Protein AF-A0A951HAC4-F1 (afdb_monomer_lite)

Secondary structure (DSSP, 8-state):
-GGGTT----S------S--------HHHHHHHHSSSSHHHHHHHHHHHHHHHHHHHHHHHHHHS-HHHHHHHHHHHHHHHH---PPPPHHHHHHHHHHT--PPS--HHHHHHHHHH-TTGGG-HHHIIIIIHHHHHHHHHHHHHS-HHHHHHHHHTT-HHHHHHHHHHHHHTSSSS-HHHHHHHHHHTSSHHHHHHHHHHHHHHHH-SS-HHHHHHHHHHHHHHS--SSS----HHHHHHHHHHH-TTT-----HHHHHHHHHHHT------SS--HHHHHHHHHHHHHHHHHTTTS--SSHHHHHHHHHHHH-GGG--

Foldseek 3Di:
DCLVVVHPDDPDDDDDPDDDDDDDDDSVVLCVVCVPPDPSVVVVVVVVVVVVVVVVVLVVCVVPDDPVVSVVVVVVVVVVVPPPPDDDDPVVVVVVVVVVPPLDLAPVVLVCLQCVVAVVACPGPCCCVPQNVLLQVLLVLCCVCPALVNLVVCVVVLVLLSQLVSNLVSPVSDPQDDPLLSVFSCVLCVDSVSSNLLSVLLSCQQPNPDDNQVSLQSLLVSQQPGDGDDDRNRWQQNSQVSCCSHPQAQGAGDDPQLLVQLCVSSVHPQPDDGGDHSVNRVSVSVVLVSQQSSCVVVHDPGNSSSNSSSNCRRPPVRDD

Radius of gyration: 24.84 Å; chains: 1; bounding box: 48×58×76 Å

pLDDT: mean 83.38, std 18.2, range [31.72, 98.56]

Sequence (320 aa):
MAALLSDNYLPHQSVVQLNGTAGRLSGEVFRQQFAPCGSFQQIILRCQQFARAQHAQNILCHAFHTVAERLCTWLLGQGVKAMKHYKPDPVKDKWRALEHQRLPIGCPRCRRKFLRFFPKGFQDEKYVAWERGYKWRAHEQWAEMLNRAAFQSLIKQEKFAEIAARAVRIESKTNLLFSFEKMALRDAVKSDEGARSFATGLYDFLYGKDKVEQKFGRWVETVAALPRRQTRVLTWPLVTIFGFIALPETHIFLKPTVTRVAAREFGFDFQYKSQPSWDIYANLLSFAAAVRQDLHDMPPRDMIDIQSYMWVQGSDEYEE

Structure (mmCIF, N/CA/C/O backbone):
data_AF-A0A951HAC4-F1
#
_entry.id   AF-A0A951HAC4-F1
#
loop_
_atom_site.group_PDB
_atom_site.id
_atom_site.type_symbol
_atom_site.label_atom_id
_atom_site.label_alt_id
_atom_site.label_comp_id
_atom_site.label_asym_id
_atom_site.label_entity_id
_atom_site.label_seq_id
_atom_site.pdbx_PDB_ins_code
_atom_site.Cartn_x
_atom_site.Cartn_y
_atom_site.Cartn_z
_atom_site.occupancy
_atom_site.B_iso_or_equiv
_atom_site.auth_seq_id
_atom_site.auth_comp_id
_atom_site.auth_asym_id
_atom_site.auth_atom_id
_atom_site.pdbx_PDB_model_num
ATOM 1 N N . MET A 1 1 ? -1.208 17.139 -41.010 1.00 51.53 1 MET A N 1
ATOM 2 C CA . MET A 1 1 ? -1.181 15.744 -41.505 1.00 51.53 1 MET A CA 1
ATOM 3 C C . MET A 1 1 ? -0.832 15.675 -42.986 1.00 51.53 1 MET A C 1
ATOM 5 O O . MET A 1 1 ? 0.061 14.909 -43.298 1.00 51.53 1 MET A O 1
ATOM 9 N N . ALA A 1 2 ? -1.412 16.516 -43.851 1.00 53.00 2 ALA A N 1
ATOM 10 C CA . ALA A 1 2 ? -1.116 16.545 -45.294 1.00 53.00 2 ALA A CA 1
ATOM 11 C C . ALA A 1 2 ? 0.392 16.586 -45.644 1.00 53.00 2 ALA A C 1
ATOM 13 O O . ALA A 1 2 ? 0.886 15.719 -46.351 1.00 53.00 2 ALA A O 1
ATOM 14 N N . ALA A 1 3 ? 1.171 17.480 -45.018 1.00 52.97 3 ALA A N 1
ATOM 15 C CA . ALA A 1 3 ? 2.616 17.588 -45.275 1.00 52.97 3 ALA A CA 1
ATOM 16 C C . ALA A 1 3 ? 3.459 16.341 -44.909 1.00 52.97 3 ALA A C 1
ATOM 18 O O . ALA A 1 3 ? 4.593 16.240 -45.367 1.00 52.97 3 ALA A O 1
ATOM 19 N N . LEU A 1 4 ? 2.928 15.423 -44.086 1.00 55.62 4 LEU A N 1
ATOM 20 C CA . LEU A 1 4 ? 3.586 14.173 -43.663 1.00 55.62 4 LEU A CA 1
ATOM 21 C C . LEU A 1 4 ? 3.171 12.960 -44.497 1.00 55.62 4 LEU A C 1
ATOM 23 O O . LEU A 1 4 ? 3.884 11.966 -44.507 1.00 55.62 4 LEU A O 1
ATOM 27 N N . LEU A 1 5 ? 2.020 13.043 -45.161 1.00 56.19 5 LEU 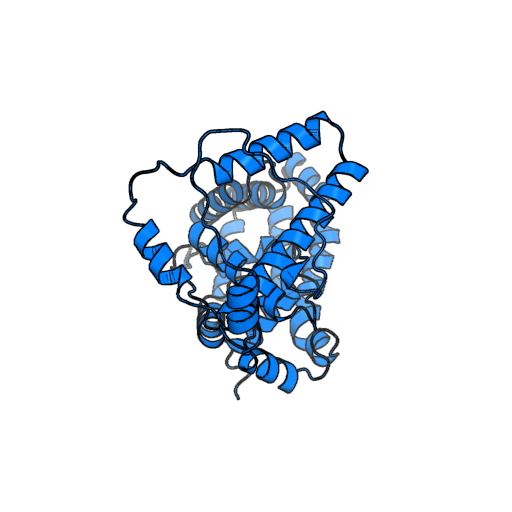A N 1
ATOM 28 C CA . LEU A 1 5 ? 1.462 11.982 -46.000 1.00 56.19 5 LEU A CA 1
ATOM 29 C C . LEU A 1 5 ? 1.754 12.219 -47.489 1.00 56.19 5 LEU A C 1
ATOM 31 O O . LEU A 1 5 ? 1.239 11.502 -48.332 1.00 56.19 5 LEU A O 1
ATOM 35 N N . SER A 1 6 ? 2.574 13.229 -47.808 1.00 53.09 6 SER A N 1
ATOM 36 C CA . SER A 1 6 ? 2.890 13.669 -49.175 1.00 53.09 6 SER A CA 1
ATOM 37 C C . SER A 1 6 ? 1.688 14.150 -49.999 1.00 53.09 6 SER A C 1
ATOM 39 O O . SER A 1 6 ? 1.835 14.426 -51.186 1.00 53.09 6 SER A O 1
ATOM 41 N N . ASP A 1 7 ? 0.530 14.346 -49.369 1.00 53.78 7 ASP A N 1
ATOM 42 C CA . ASP A 1 7 ? -0.642 14.933 -50.005 1.00 53.78 7 ASP A CA 1
ATOM 43 C C . ASP A 1 7 ? -0.534 16.461 -49.994 1.00 53.78 7 ASP A C 1
ATOM 45 O O . ASP A 1 7 ? -0.441 17.099 -48.941 1.00 53.78 7 ASP A O 1
ATOM 49 N N . ASN A 1 8 ? -0.585 17.079 -51.175 1.00 56.28 8 ASN A N 1
ATOM 50 C CA . ASN A 1 8 ? -0.611 18.541 -51.322 1.00 56.28 8 ASN A CA 1
ATOM 51 C C . ASN A 1 8 ? -2.006 19.149 -51.073 1.00 56.28 8 ASN A C 1
ATOM 53 O O . ASN A 1 8 ? -2.201 20.347 -51.270 1.00 56.28 8 ASN A O 1
ATOM 57 N N . TYR A 1 9 ? -2.973 18.342 -50.631 1.00 52.34 9 TYR A N 1
ATOM 58 C CA . TYR A 1 9 ? -4.357 18.751 -50.428 1.00 52.34 9 TYR A CA 1
ATOM 59 C C . TYR A 1 9 ? -4.733 18.740 -48.939 1.00 52.34 9 TYR A C 1
ATOM 61 O O . TYR A 1 9 ? -4.499 17.768 -48.221 1.00 52.34 9 TYR A O 1
ATOM 69 N N . LEU A 1 10 ? -5.328 19.837 -48.465 1.00 59.06 10 LEU A N 1
ATOM 70 C CA . LEU A 1 10 ? -5.903 19.955 -47.124 1.00 59.06 10 LEU A CA 1
ATOM 71 C C . LEU A 1 10 ? -7.431 20.066 -47.268 1.00 59.06 10 LEU A C 1
ATOM 73 O O . LEU A 1 10 ? -7.899 21.101 -47.735 1.00 59.06 10 LEU A O 1
ATOM 77 N N . PRO A 1 11 ? -8.224 19.067 -46.838 1.00 59.47 11 PRO A N 1
ATOM 78 C CA . PRO A 1 11 ? -9.686 19.082 -46.984 1.00 59.47 11 PRO A CA 1
ATOM 79 C C . PRO A 1 11 ? -10.403 20.026 -45.998 1.00 59.47 11 PRO A C 1
ATOM 81 O O . PRO A 1 11 ? -11.624 19.979 -45.861 1.00 59.47 11 PRO A O 1
ATOM 84 N N . HIS A 1 12 ? -9.663 20.860 -45.263 1.00 66.00 12 HIS A N 1
ATOM 85 C CA . HIS A 1 12 ? -10.195 21.687 -44.183 1.00 66.00 12 HIS A CA 1
ATOM 86 C C . HIS A 1 12 ? -9.635 23.107 -44.246 1.00 66.00 12 HIS A C 1
ATOM 88 O O . HIS A 1 12 ? -8.440 23.305 -44.475 1.00 66.00 12 HIS A O 1
ATOM 94 N N . GLN A 1 13 ? -10.500 24.086 -43.980 1.00 75.31 13 GLN A N 1
ATOM 95 C CA . GLN A 1 13 ? -10.135 25.492 -43.849 1.00 75.31 13 GLN A CA 1
ATOM 96 C C . GLN A 1 13 ? -9.967 25.856 -42.370 1.00 75.31 13 GLN A C 1
ATOM 98 O O . GLN A 1 13 ? -10.804 25.517 -41.536 1.00 75.31 13 GLN A O 1
ATOM 103 N N . SER A 1 14 ? -8.899 26.587 -42.057 1.00 77.44 14 SER A N 1
ATOM 104 C CA . SER A 1 14 ? -8.674 27.162 -40.730 1.00 77.44 14 SER A CA 1
ATOM 105 C C . SER A 1 14 ? -9.025 28.646 -40.751 1.00 77.44 14 SER A C 1
ATOM 107 O O . SER A 1 14 ? -8.499 29.387 -41.579 1.00 77.44 14 SER A O 1
ATOM 109 N N . VAL A 1 15 ? -9.887 29.085 -39.831 1.00 81.62 15 VAL A N 1
ATOM 110 C CA . VAL A 1 15 ? -10.318 30.486 -39.698 1.00 81.62 15 VAL A CA 1
ATOM 111 C C . VAL A 1 15 ? -9.925 31.008 -38.318 1.00 81.62 15 VAL A C 1
ATOM 113 O O . VAL A 1 15 ? -10.129 30.333 -37.309 1.00 81.62 15 VAL A O 1
ATOM 116 N N . VAL A 1 16 ? -9.351 32.210 -38.268 1.00 80.62 16 VAL A N 1
ATOM 117 C CA . VAL A 1 16 ? -9.001 32.888 -37.014 1.00 80.62 16 VAL A CA 1
ATOM 118 C C . VAL A 1 16 ? -10.273 33.490 -36.413 1.00 80.62 16 VAL A C 1
ATOM 120 O O . VAL A 1 16 ? -10.844 34.410 -36.986 1.00 80.62 16 VAL A O 1
ATOM 123 N N . GLN A 1 17 ? -10.734 32.954 -35.280 1.00 76.81 17 GLN A N 1
ATOM 124 C CA . GLN A 1 17 ? -11.965 33.412 -34.612 1.00 76.81 17 GLN A CA 1
ATOM 125 C C . GLN A 1 17 ? -11.734 34.547 -33.602 1.00 76.81 17 GLN A C 1
ATOM 127 O O . GLN A 1 17 ? -12.660 35.290 -33.298 1.00 76.81 17 GLN A O 1
ATOM 132 N N . LEU A 1 18 ? -10.513 34.678 -33.075 1.00 80.88 18 LEU A N 1
ATOM 133 C CA . LEU A 1 18 ? -10.109 35.708 -32.114 1.00 80.88 18 LEU A CA 1
ATOM 134 C C . LEU A 1 18 ? -8.719 36.227 -32.489 1.00 80.88 18 LEU A C 1
ATOM 136 O O . LEU A 1 18 ? -7.903 35.466 -33.010 1.00 80.88 18 LEU A O 1
ATOM 140 N N . ASN A 1 19 ? -8.436 37.498 -32.191 1.00 80.31 19 ASN A N 1
ATOM 141 C CA . ASN A 1 19 ? -7.133 38.105 -32.470 1.00 80.31 19 ASN A CA 1
ATOM 142 C C . ASN A 1 19 ? -5.994 37.294 -31.834 1.00 80.31 19 ASN A C 1
ATOM 144 O O . ASN A 1 19 ? -6.023 36.982 -30.643 1.00 80.31 19 ASN A O 1
ATOM 148 N N . GLY A 1 20 ? -4.976 36.971 -32.630 1.00 79.56 20 GLY A N 1
ATOM 149 C CA . GLY A 1 20 ? -3.833 36.182 -32.189 1.00 79.56 20 GLY A CA 1
ATOM 150 C C . GLY A 1 20 ? -2.705 36.174 -33.213 1.00 79.56 20 GLY A C 1
ATOM 151 O O . GLY A 1 20 ? -2.873 36.600 -34.354 1.00 79.56 20 GLY A O 1
ATOM 152 N N . THR A 1 21 ? -1.541 35.685 -32.796 1.00 82.69 21 THR A N 1
ATOM 153 C CA . THR A 1 21 ? -0.366 35.519 -33.655 1.00 82.69 21 THR A CA 1
ATOM 154 C C . THR A 1 21 ? -0.179 34.052 -34.020 1.00 82.69 21 THR A C 1
ATOM 156 O O . THR A 1 21 ? -0.352 33.155 -33.193 1.00 82.69 21 THR A O 1
ATOM 159 N N . ALA A 1 22 ? 0.191 33.798 -35.274 1.00 76.94 22 ALA A N 1
ATOM 160 C CA . ALA A 1 22 ? 0.478 32.461 -35.772 1.00 76.94 22 ALA A CA 1
ATOM 161 C C . ALA A 1 22 ? 1.847 32.438 -36.457 1.00 76.94 22 ALA A C 1
ATOM 163 O O . ALA A 1 22 ? 2.166 33.313 -37.261 1.00 76.94 22 ALA A O 1
ATOM 164 N N . GLY A 1 23 ? 2.650 31.420 -36.145 1.00 76.81 23 GLY A N 1
ATOM 165 C CA . GLY A 1 23 ? 3.885 31.131 -36.867 1.00 76.81 23 GLY A CA 1
ATOM 166 C C . GLY A 1 23 ? 3.589 30.302 -38.114 1.00 76.81 23 GLY A C 1
ATOM 167 O O . GLY A 1 23 ? 2.878 29.299 -38.037 1.00 76.81 23 GLY A O 1
ATOM 168 N N . ARG A 1 24 ? 4.143 30.701 -39.263 1.00 79.62 24 ARG A N 1
ATOM 169 C CA . ARG A 1 24 ? 4.060 29.934 -40.512 1.00 79.62 24 ARG A CA 1
ATOM 170 C C . ARG A 1 24 ? 5.378 29.206 -40.750 1.00 79.62 24 ARG A C 1
ATOM 172 O O . ARG A 1 24 ? 6.432 29.828 -40.755 1.00 79.62 24 ARG A O 1
ATOM 179 N N . LEU A 1 25 ? 5.299 27.905 -41.008 1.00 79.38 25 LEU A N 1
ATOM 180 C CA . LEU A 1 25 ? 6.433 27.091 -41.435 1.00 79.38 25 LEU A CA 1
ATOM 181 C C . LEU A 1 25 ? 6.159 26.558 -42.844 1.00 79.38 25 LEU A C 1
ATOM 183 O O . LEU A 1 25 ? 5.075 26.036 -43.108 1.00 79.38 25 LEU A O 1
ATOM 187 N N . SER A 1 26 ? 7.126 26.711 -43.752 1.00 82.88 26 SER A N 1
ATOM 188 C CA . SER A 1 26 ? 7.021 26.147 -45.102 1.00 82.88 26 SER A CA 1
ATOM 189 C C . SER A 1 26 ? 6.967 24.620 -45.036 1.00 82.88 26 SER A C 1
ATOM 191 O O . SER A 1 26 ? 7.737 24.000 -44.302 1.00 82.88 26 SER A O 1
ATOM 193 N N . GLY A 1 27 ? 6.084 24.007 -45.830 1.00 75.88 27 GLY A N 1
ATOM 194 C CA . GLY A 1 27 ? 5.971 22.549 -45.916 1.00 75.88 27 GLY A CA 1
ATOM 195 C C . GLY A 1 27 ? 7.250 21.878 -46.426 1.00 75.88 27 GLY A C 1
ATOM 196 O O . GLY A 1 27 ? 7.548 20.755 -46.035 1.00 75.88 27 GLY A O 1
ATOM 197 N N . GLU A 1 28 ? 8.037 22.574 -47.246 1.00 77.94 28 GLU A N 1
ATOM 198 C CA . GLU A 1 28 ? 9.331 22.086 -47.726 1.00 77.94 28 GLU A CA 1
ATOM 199 C C . GLU A 1 28 ? 10.368 22.031 -46.601 1.00 77.94 28 GLU A C 1
ATOM 201 O O . GLU A 1 28 ? 10.936 20.972 -46.344 1.00 77.94 28 GLU A O 1
ATOM 206 N N . VAL A 1 29 ? 10.532 23.136 -45.866 1.00 79.69 29 VAL A N 1
ATOM 207 C CA . VAL A 1 29 ? 11.430 23.214 -44.702 1.00 79.69 29 VAL A CA 1
ATOM 208 C C . VAL A 1 29 ? 11.009 22.202 -43.640 1.00 79.69 29 VAL A C 1
ATOM 210 O O . VAL A 1 29 ? 11.845 21.510 -43.068 1.00 79.69 29 VAL A O 1
ATOM 213 N N . PHE A 1 30 ? 9.702 22.055 -43.416 1.00 80.81 30 PHE A N 1
ATOM 214 C CA . PHE A 1 30 ? 9.170 21.042 -42.515 1.00 80.81 30 PHE A CA 1
ATOM 215 C C . PHE A 1 30 ? 9.607 19.630 -42.927 1.00 80.81 30 PHE A C 1
ATOM 217 O O . PHE A 1 30 ? 10.093 18.882 -42.084 1.00 80.81 30 PHE A O 1
ATOM 224 N N . ARG A 1 31 ? 9.473 19.262 -44.209 1.00 76.69 31 ARG A N 1
ATOM 225 C CA . ARG A 1 31 ? 9.879 17.937 -44.709 1.00 76.69 31 ARG A CA 1
ATOM 226 C C . ARG A 1 31 ? 11.387 17.723 -44.619 1.00 76.69 31 ARG A C 1
ATOM 228 O O . ARG A 1 31 ? 11.806 16.663 -44.168 1.00 76.69 31 ARG A O 1
ATOM 235 N N . GLN A 1 32 ? 12.186 18.727 -44.977 1.00 78.44 32 GLN A N 1
ATOM 236 C CA . GLN A 1 32 ? 13.647 18.668 -44.866 1.00 78.44 32 GLN A CA 1
ATOM 237 C C . GLN A 1 32 ? 14.110 18.461 -43.420 1.00 78.44 32 GLN A C 1
ATOM 239 O O . GLN A 1 32 ? 15.048 17.711 -43.186 1.00 78.44 32 GLN A O 1
ATOM 244 N N . GLN A 1 33 ? 13.439 19.080 -42.446 1.00 77.94 33 GLN A N 1
ATOM 245 C CA . GLN A 1 33 ? 13.757 18.909 -41.024 1.00 77.94 33 GLN A CA 1
ATOM 246 C C . GLN A 1 33 ? 13.151 17.636 -40.418 1.00 77.94 33 GLN A C 1
ATOM 248 O O . GLN A 1 33 ? 13.636 17.140 -39.402 1.00 77.94 33 GLN A O 1
ATOM 253 N N . PHE A 1 34 ? 12.086 17.099 -41.018 1.00 76.12 34 PHE A N 1
ATOM 254 C CA . PHE A 1 34 ? 11.434 15.868 -40.570 1.00 76.12 34 PHE A CA 1
ATOM 255 C C . PHE A 1 34 ? 12.111 14.595 -41.102 1.00 76.12 34 PHE A C 1
ATOM 257 O O . PHE A 1 34 ? 12.029 13.558 -40.448 1.00 76.12 34 PHE A O 1
ATOM 264 N N . ALA A 1 35 ? 12.745 14.650 -42.279 1.00 69.38 35 ALA A N 1
ATOM 265 C CA . ALA A 1 35 ? 13.368 13.491 -42.924 1.00 69.38 35 ALA A CA 1
ATOM 266 C C . ALA A 1 35 ? 14.562 12.889 -42.146 1.00 69.38 35 ALA A C 1
ATOM 268 O O . ALA A 1 35 ? 14.650 11.663 -42.075 1.00 69.38 35 ALA A O 1
ATOM 269 N N . PRO A 1 36 ? 15.459 13.679 -41.523 1.00 69.19 36 PRO A N 1
ATOM 270 C CA . PRO A 1 36 ? 16.457 13.143 -40.607 1.00 69.19 36 PRO A CA 1
ATOM 271 C C . PRO A 1 36 ? 15.775 12.604 -39.343 1.00 69.19 36 PRO A C 1
ATOM 273 O O . PRO A 1 36 ? 14.905 13.272 -38.782 1.00 69.19 36 PRO A O 1
ATOM 276 N N . CYS A 1 37 ? 16.204 11.438 -38.846 1.00 63.03 37 CYS A N 1
ATOM 277 C CA . CYS A 1 37 ? 15.741 10.840 -37.583 1.00 63.03 37 CYS A CA 1
ATOM 278 C C . CYS A 1 37 ? 16.191 11.649 -36.345 1.00 63.03 37 CYS A C 1
ATOM 280 O O . CYS A 1 37 ? 16.967 11.173 -35.517 1.00 63.03 37 CYS A O 1
ATOM 282 N N . GLY A 1 38 ? 15.742 12.900 -36.237 1.00 74.44 38 GLY A N 1
ATOM 283 C CA . GLY A 1 38 ? 16.172 13.885 -35.248 1.00 74.44 38 GLY A CA 1
ATOM 284 C C . GLY A 1 38 ? 15.090 14.285 -34.242 1.00 74.44 38 GLY A C 1
ATOM 285 O O . GLY A 1 38 ? 13.955 13.801 -34.243 1.00 74.44 38 GLY A O 1
ATOM 286 N N . SER A 1 39 ? 15.441 15.226 -33.363 1.00 71.62 39 SER A N 1
ATOM 287 C CA . SER A 1 39 ? 14.566 15.730 -32.294 1.00 71.62 39 SER A CA 1
ATOM 288 C C . SER A 1 39 ? 13.268 16.354 -32.819 1.00 71.62 39 SER A C 1
ATOM 290 O O . SER A 1 39 ? 12.216 16.170 -32.207 1.00 71.62 39 SER A O 1
ATOM 292 N N . PHE A 1 40 ? 13.320 17.035 -33.967 1.00 76.44 40 PHE A N 1
ATOM 293 C CA . PHE A 1 40 ? 12.151 17.624 -34.619 1.00 76.44 40 PHE A CA 1
ATOM 294 C C . PHE A 1 40 ? 11.127 16.555 -35.025 1.00 76.44 40 PHE A C 1
ATOM 296 O O . PHE A 1 40 ? 9.950 16.670 -34.684 1.00 76.44 40 PHE A O 1
ATOM 303 N N . GLN A 1 41 ? 11.577 15.464 -35.652 1.00 79.25 41 GLN A N 1
ATOM 304 C CA . GLN A 1 41 ? 10.721 14.345 -36.045 1.00 79.25 41 GLN A CA 1
ATOM 305 C C . GLN A 1 41 ? 10.004 13.728 -34.834 1.00 79.25 41 GLN A C 1
ATOM 307 O O . GLN A 1 41 ? 8.787 13.537 -34.859 1.00 79.25 41 GLN A O 1
ATOM 312 N N . GLN A 1 42 ? 10.729 13.490 -33.736 1.00 73.69 42 GLN A N 1
ATOM 313 C CA . GLN A 1 42 ? 10.142 12.938 -32.512 1.00 73.69 42 GLN A CA 1
ATOM 314 C C . GLN A 1 42 ? 9.099 13.864 -31.878 1.00 73.69 42 GLN A C 1
ATOM 316 O O . GLN A 1 42 ? 8.061 13.387 -31.419 1.00 73.69 42 GLN A O 1
ATOM 321 N N . ILE A 1 43 ? 9.351 15.178 -31.854 1.00 76.88 43 ILE A N 1
ATOM 322 C CA . ILE A 1 43 ? 8.393 16.164 -31.334 1.00 76.88 43 ILE A CA 1
ATOM 323 C C . ILE A 1 43 ? 7.110 16.122 -32.162 1.00 76.88 43 ILE A C 1
ATOM 325 O O . ILE A 1 43 ? 6.023 15.995 -31.602 1.00 76.88 43 ILE A O 1
ATOM 329 N N . ILE A 1 44 ? 7.230 16.153 -33.489 1.00 81.00 44 ILE A N 1
ATOM 330 C CA . ILE A 1 44 ? 6.082 16.088 -34.392 1.00 81.00 44 ILE A CA 1
ATOM 331 C C . ILE A 1 44 ? 5.298 14.781 -34.206 1.00 81.00 44 ILE A C 1
ATOM 333 O O . ILE A 1 44 ? 4.074 14.827 -34.084 1.00 81.00 44 ILE A O 1
ATOM 337 N N . LEU A 1 45 ? 5.971 13.628 -34.123 1.00 77.81 45 LEU A N 1
ATOM 338 C CA . LEU A 1 45 ? 5.315 12.331 -33.914 1.00 77.81 45 LEU A CA 1
ATOM 339 C C . LEU A 1 45 ? 4.587 12.258 -32.563 1.00 77.81 45 LEU A C 1
ATOM 341 O O . LEU A 1 45 ? 3.448 11.794 -32.508 1.00 77.81 45 LEU A O 1
ATOM 345 N N . ARG A 1 46 ? 5.180 12.783 -31.483 1.00 74.81 46 ARG A N 1
ATOM 346 C CA . ARG A 1 46 ? 4.512 12.873 -30.173 1.00 74.81 46 ARG A CA 1
ATOM 347 C C . ARG A 1 46 ? 3.315 13.818 -30.203 1.00 74.81 46 ARG A C 1
ATOM 349 O O . ARG A 1 46 ? 2.259 13.468 -29.684 1.00 74.81 46 ARG A O 1
ATOM 356 N N . CYS A 1 47 ? 3.439 14.980 -30.847 1.00 71.44 47 CYS A N 1
ATOM 357 C CA . CYS A 1 47 ? 2.314 15.896 -31.042 1.00 71.44 47 CYS A CA 1
ATOM 358 C C . CYS A 1 47 ? 1.161 15.212 -31.790 1.00 71.44 47 CYS A C 1
ATOM 360 O O . CYS A 1 47 ? -0.001 15.412 -31.442 1.00 71.44 47 CYS A O 1
ATOM 362 N N . GLN A 1 48 ? 1.464 14.365 -32.778 1.00 75.69 48 GLN A N 1
ATOM 363 C CA . GLN A 1 48 ? 0.449 13.588 -33.486 1.00 75.69 48 GLN A CA 1
ATOM 364 C C . GLN A 1 48 ? -0.187 12.498 -32.627 1.00 75.69 48 GLN A C 1
ATOM 366 O O . GLN A 1 48 ? -1.407 12.354 -32.654 1.00 75.69 48 GLN A O 1
ATOM 371 N N . GLN A 1 49 ? 0.606 11.741 -31.869 1.00 72.50 49 GLN A N 1
ATOM 372 C CA . GLN A 1 49 ? 0.088 10.728 -30.945 1.00 72.50 49 GLN A CA 1
ATOM 373 C C . GLN A 1 49 ? -0.833 11.361 -29.899 1.00 72.50 49 GLN A C 1
ATOM 375 O O . GLN A 1 49 ? -1.939 10.870 -29.684 1.00 72.50 49 GLN A O 1
ATOM 380 N N . PHE A 1 50 ? -0.429 12.501 -29.334 1.00 69.25 50 PHE A N 1
ATOM 381 C CA . PHE A 1 50 ? -1.251 13.266 -28.402 1.00 69.25 50 PHE A CA 1
ATOM 382 C C . PHE A 1 50 ? -2.554 13.749 -29.054 1.00 69.25 50 PHE A C 1
ATOM 384 O O . PHE A 1 50 ? -3.631 13.549 -28.499 1.00 69.25 50 PHE A O 1
ATOM 391 N N . ALA A 1 51 ? -2.486 14.320 -30.261 1.00 69.56 51 ALA A N 1
ATOM 392 C CA . ALA A 1 51 ? -3.677 14.760 -30.987 1.00 69.56 51 ALA A CA 1
ATOM 393 C C . ALA A 1 51 ? -4.634 13.594 -31.300 1.00 69.56 51 ALA A C 1
ATOM 395 O O . ALA A 1 51 ? -5.845 13.742 -31.158 1.00 69.56 51 ALA A O 1
ATOM 396 N N . ARG A 1 52 ? -4.110 12.420 -31.676 1.00 68.56 52 ARG A N 1
ATOM 397 C CA . ARG A 1 52 ? -4.913 11.209 -31.922 1.00 68.56 52 ARG A CA 1
ATOM 398 C C . ARG A 1 52 ? -5.577 10.696 -30.649 1.00 68.56 52 ARG A C 1
ATOM 400 O O . ARG A 1 52 ? -6.768 10.407 -30.682 1.00 68.56 52 ARG A O 1
ATOM 407 N N . ALA A 1 53 ? -4.842 10.633 -29.539 1.00 66.12 53 ALA A N 1
ATOM 408 C CA . ALA A 1 53 ? -5.392 10.247 -28.243 1.00 66.12 53 ALA A CA 1
ATOM 409 C C . ALA A 1 53 ? -6.505 11.213 -27.804 1.00 66.12 53 ALA A C 1
ATOM 411 O O . ALA A 1 53 ? -7.585 10.773 -27.417 1.00 66.12 53 ALA A O 1
ATOM 412 N N . GLN A 1 54 ? -6.292 12.522 -27.971 1.00 69.00 54 GLN A N 1
ATOM 413 C CA . GLN A 1 54 ? -7.303 13.540 -27.685 1.00 69.00 54 GLN A CA 1
ATOM 414 C C . GLN A 1 54 ? -8.550 13.385 -28.570 1.00 69.00 54 GLN A C 1
ATOM 416 O O . GLN A 1 54 ? -9.671 13.502 -28.080 1.00 69.00 54 GLN A O 1
ATOM 421 N N . HIS A 1 55 ? -8.380 13.110 -29.867 1.00 68.25 55 HIS A N 1
ATOM 422 C CA . HIS A 1 55 ? -9.501 12.857 -30.773 1.00 68.25 55 HIS A CA 1
ATOM 423 C C . HIS A 1 55 ? -10.264 11.577 -30.411 1.00 68.25 55 HIS A C 1
ATOM 425 O O . HIS A 1 55 ? -11.491 11.607 -30.382 1.00 68.25 55 HIS A O 1
ATOM 431 N N . ALA A 1 56 ? -9.567 10.484 -30.086 1.00 66.00 56 ALA A N 1
ATOM 432 C CA . ALA A 1 56 ? -10.188 9.233 -29.651 1.00 66.00 56 ALA A CA 1
ATOM 433 C C . ALA A 1 56 ? -10.983 9.423 -28.352 1.00 66.00 56 ALA A C 1
ATOM 435 O O . ALA A 1 56 ? -12.128 8.984 -28.252 1.00 66.00 56 ALA A O 1
ATOM 436 N N . GLN A 1 57 ? -10.419 10.160 -27.393 1.00 66.94 57 GLN A N 1
ATOM 437 C CA . GLN A 1 57 ? -11.109 10.508 -26.156 1.00 66.94 57 GLN A CA 1
ATOM 438 C C . GLN A 1 57 ? -12.339 11.382 -26.426 1.00 66.94 57 GLN A C 1
ATOM 440 O O . GLN A 1 57 ? -13.395 11.129 -25.858 1.00 66.94 57 GLN A O 1
ATOM 445 N N . ASN A 1 58 ? -12.254 12.352 -27.343 1.00 64.31 58 ASN A N 1
ATOM 446 C CA . ASN A 1 58 ? -13.411 13.155 -27.745 1.00 64.31 58 ASN A CA 1
ATOM 447 C C . ASN A 1 58 ? -14.515 12.297 -28.393 1.00 64.31 58 ASN A C 1
ATOM 449 O O . ASN A 1 58 ? -15.686 12.497 -28.081 1.00 64.31 58 ASN A O 1
ATOM 453 N N . ILE A 1 59 ? -14.167 11.329 -29.250 1.00 68.56 59 ILE A N 1
ATOM 454 C CA . ILE A 1 59 ? -15.131 10.408 -29.880 1.00 68.56 59 ILE A CA 1
ATOM 455 C C . ILE A 1 59 ? -15.844 9.558 -28.819 1.00 68.56 59 ILE A C 1
ATOM 457 O O . ILE A 1 59 ? -17.071 9.480 -28.821 1.00 68.56 59 ILE A O 1
ATOM 461 N N . LEU A 1 60 ? -15.099 8.985 -27.870 1.00 61.84 60 LEU A N 1
ATOM 462 C CA . LEU A 1 60 ? -15.673 8.214 -26.762 1.00 61.84 60 LEU A CA 1
ATOM 463 C C . LEU A 1 60 ? -16.551 9.090 -25.858 1.00 61.84 60 LEU A C 1
ATOM 465 O O . LEU A 1 60 ? -17.661 8.701 -25.504 1.00 61.84 60 LEU A O 1
ATOM 469 N N . CYS A 1 61 ? -16.112 10.311 -25.542 1.00 60.59 61 CYS A N 1
ATOM 470 C CA . CYS A 1 61 ? -16.919 11.251 -24.769 1.00 60.59 61 CYS A CA 1
ATOM 471 C C . CYS A 1 61 ? -18.240 11.593 -25.473 1.00 60.59 61 CYS A C 1
ATOM 473 O O . CYS A 1 61 ? -19.262 11.707 -24.805 1.00 60.59 61 CYS A O 1
ATOM 475 N N . HIS A 1 62 ? -18.238 11.732 -26.803 1.00 63.03 62 HIS A N 1
ATOM 476 C CA . HIS A 1 62 ? -19.451 11.958 -27.592 1.00 63.03 62 HIS A CA 1
ATOM 477 C C . HIS A 1 62 ? -20.409 10.761 -27.590 1.00 63.03 62 HIS A C 1
ATOM 479 O O . HIS A 1 62 ? -21.615 10.978 -27.668 1.00 63.03 62 HIS A O 1
ATOM 485 N N . ALA A 1 63 ? -19.887 9.535 -27.510 1.00 64.38 63 ALA A N 1
ATOM 486 C CA . ALA A 1 63 ? -20.682 8.310 -27.554 1.00 64.38 63 ALA A CA 1
ATOM 487 C C . ALA A 1 63 ? -21.337 7.949 -26.208 1.00 64.38 63 ALA A C 1
ATOM 489 O O . ALA A 1 63 ? -22.399 7.333 -26.205 1.00 64.38 63 ALA A O 1
ATOM 490 N N . PHE A 1 64 ? -20.724 8.327 -25.080 1.00 63.88 64 PHE A N 1
ATOM 491 C CA . PHE A 1 64 ? -21.115 7.823 -23.754 1.00 63.88 64 PHE A CA 1
ATOM 492 C C . PHE A 1 64 ? -21.584 8.885 -22.750 1.00 63.88 64 PHE A C 1
ATOM 494 O O . PHE A 1 64 ? -22.001 8.519 -21.656 1.00 63.88 64 PHE A O 1
ATOM 501 N N . HIS A 1 65 ? -21.542 10.177 -23.095 1.00 63.28 65 HIS A N 1
ATOM 502 C CA . HIS A 1 65 ? -21.939 11.255 -22.181 1.00 63.28 65 HIS A CA 1
ATOM 503 C C . HIS A 1 65 ? -22.986 12.190 -22.783 1.00 63.28 65 HIS A C 1
ATOM 505 O O . HIS A 1 65 ? -23.010 12.465 -23.988 1.00 63.28 65 HIS A O 1
ATOM 511 N N . THR A 1 66 ? -23.824 12.738 -21.907 1.00 78.81 66 THR A N 1
ATOM 512 C CA . THR A 1 66 ? -24.829 13.746 -22.246 1.00 78.81 66 THR A CA 1
ATOM 513 C C . THR A 1 66 ? -24.180 15.063 -22.687 1.00 78.81 66 THR A C 1
ATOM 515 O O . THR A 1 66 ? -23.004 15.338 -22.431 1.00 78.81 66 THR A O 1
ATOM 518 N N . VAL A 1 67 ? -24.952 15.929 -23.353 1.00 74.62 67 VAL A N 1
ATOM 519 C CA . VAL A 1 67 ? -24.467 17.245 -23.812 1.00 74.62 67 VAL A CA 1
ATOM 520 C C . VAL A 1 67 ? -23.962 18.102 -22.642 1.00 74.62 67 VAL A C 1
ATOM 522 O O . VAL A 1 67 ? -22.941 18.775 -22.780 1.00 74.62 67 VAL A O 1
ATOM 525 N N . ALA A 1 68 ? -24.629 18.037 -21.486 1.00 72.25 68 ALA A N 1
ATOM 526 C CA . ALA A 1 68 ? -24.245 18.782 -20.289 1.00 72.25 68 ALA A CA 1
ATOM 527 C C . ALA A 1 68 ? -22.902 18.301 -19.714 1.00 72.25 68 ALA A C 1
ATOM 529 O O . ALA A 1 68 ? -22.014 19.112 -19.463 1.00 72.25 68 ALA A O 1
ATOM 530 N N . GLU A 1 69 ? -22.706 16.987 -19.588 1.00 64.19 69 GLU A N 1
ATOM 531 C CA . GLU A 1 69 ? -21.446 16.406 -19.102 1.00 64.19 69 GLU A CA 1
ATOM 532 C C . GLU A 1 69 ? -20.280 16.738 -20.037 1.00 64.19 69 GLU A C 1
ATOM 534 O O . GLU A 1 69 ? -19.212 17.155 -19.589 1.00 64.19 69 GLU A O 1
ATOM 539 N N . ARG A 1 70 ? -20.511 16.660 -21.353 1.00 73.75 70 ARG A N 1
ATOM 540 C CA . ARG A 1 70 ? -19.517 17.031 -22.368 1.00 73.75 70 ARG A CA 1
ATOM 541 C C . ARG A 1 70 ? -19.142 18.510 -22.293 1.00 73.75 70 ARG A C 1
ATOM 543 O O . ARG A 1 70 ? -17.964 18.838 -22.434 1.00 73.75 70 ARG A O 1
ATOM 550 N N . LEU A 1 71 ? -20.111 19.392 -22.040 1.00 73.56 71 LEU A N 1
ATOM 551 C CA . LEU A 1 71 ? -19.867 20.821 -21.843 1.00 73.56 71 LEU A CA 1
ATOM 552 C C . LEU A 1 71 ? -19.039 21.076 -20.575 1.00 73.56 71 LEU A C 1
ATOM 554 O O . LEU A 1 71 ? -18.069 21.829 -20.629 1.00 73.56 71 LEU A O 1
ATOM 558 N N . CYS A 1 72 ? -19.358 20.414 -19.460 1.00 73.38 72 CYS A N 1
ATOM 559 C CA . CYS A 1 72 ? -18.593 20.522 -18.216 1.00 73.38 72 CYS A CA 1
ATOM 560 C C . CYS A 1 72 ? -17.142 20.052 -18.393 1.00 73.38 72 CYS A C 1
ATOM 562 O O . CYS A 1 72 ? -16.214 20.765 -18.009 1.00 73.38 72 CYS A O 1
ATOM 564 N N . THR A 1 73 ? -16.921 18.895 -19.027 1.00 66.88 73 THR A N 1
ATOM 565 C CA . THR A 1 73 ? -15.568 18.399 -19.324 1.00 66.88 73 THR A CA 1
ATOM 566 C C . THR A 1 73 ? -14.809 19.346 -20.253 1.00 66.88 73 THR A C 1
ATOM 568 O O . THR A 1 73 ? -13.624 19.604 -20.033 1.00 66.88 73 THR A O 1
ATOM 571 N N . TRP A 1 74 ? -15.477 19.907 -21.266 1.00 71.31 74 TRP A N 1
ATOM 572 C CA . TRP A 1 74 ? -14.863 20.875 -22.173 1.00 71.31 74 TRP A CA 1
ATOM 573 C C . TRP A 1 74 ? -14.456 22.163 -21.444 1.00 71.31 74 TRP A C 1
ATOM 575 O O . TRP A 1 74 ? -13.312 22.593 -21.577 1.00 71.31 74 TRP A O 1
ATOM 585 N N . LEU A 1 75 ? -15.329 22.736 -20.610 1.00 72.25 75 LEU A N 1
ATOM 586 C CA . LEU A 1 75 ? -15.029 23.936 -19.817 1.00 72.25 75 LEU A CA 1
ATOM 587 C C . LEU A 1 75 ? -13.847 23.715 -18.859 1.00 72.25 75 LEU A C 1
ATOM 589 O O . LEU A 1 75 ? -12.946 24.552 -18.784 1.00 72.25 75 LEU A O 1
ATOM 593 N N . LEU A 1 76 ? -13.799 22.559 -18.190 1.00 69.25 76 LEU A N 1
ATOM 594 C CA . LEU A 1 76 ? -12.684 22.182 -17.315 1.00 69.25 76 LEU A CA 1
ATOM 595 C C . LEU A 1 76 ? -11.372 22.009 -18.097 1.00 69.25 76 LEU A C 1
ATOM 597 O O . LEU A 1 76 ? -10.321 22.475 -17.656 1.00 69.25 76 LEU A O 1
ATOM 601 N N . GLY A 1 77 ? -11.427 21.405 -19.288 1.00 59.94 77 GLY A N 1
ATOM 602 C CA . GLY A 1 77 ? -10.263 21.239 -20.162 1.00 59.94 77 GLY A CA 1
ATOM 603 C C . GLY A 1 77 ? -9.725 22.555 -20.739 1.00 59.94 77 GLY A C 1
ATOM 604 O O . GLY A 1 77 ? -8.514 22.697 -20.928 1.00 59.94 77 GLY A O 1
ATOM 605 N N . GLN A 1 78 ? -10.594 23.539 -20.991 1.00 57.09 78 GLN A N 1
ATOM 606 C CA . GLN A 1 78 ? -10.196 24.862 -21.484 1.00 57.09 78 GLN A CA 1
ATOM 607 C C . GLN A 1 78 ? -9.626 25.755 -20.372 1.00 57.09 78 GLN A C 1
ATOM 609 O O . GLN A 1 78 ? -8.687 26.512 -20.630 1.00 57.09 78 GLN A O 1
ATOM 614 N N . GLY A 1 79 ? -10.100 25.614 -19.128 1.00 46.12 79 GLY A N 1
ATOM 615 C CA . GLY A 1 79 ? -9.551 26.322 -17.963 1.00 46.12 79 GLY A CA 1
ATOM 616 C C . GLY A 1 79 ? -8.064 26.033 -17.718 1.00 46.12 79 GLY A C 1
ATOM 617 O O . GLY A 1 79 ? -7.299 26.940 -17.394 1.00 46.12 79 GLY A O 1
ATOM 618 N N . VAL A 1 80 ? -7.615 24.802 -17.988 1.00 49.34 80 VAL A N 1
ATOM 619 C CA . VAL A 1 80 ? -6.192 24.416 -17.902 1.00 49.34 80 VAL A CA 1
ATOM 620 C C . VAL A 1 80 ? -5.342 25.095 -18.988 1.00 49.34 80 VAL A C 1
ATOM 622 O O . VAL A 1 80 ? -4.177 25.411 -18.754 1.00 49.34 80 VAL A O 1
ATOM 625 N N . LYS A 1 81 ? -5.915 25.384 -20.165 1.00 48.53 81 LYS A N 1
ATOM 626 C CA . LYS A 1 81 ? -5.215 26.045 -21.285 1.00 48.53 81 LYS A CA 1
ATOM 627 C C . LYS A 1 81 ? -5.217 27.578 -21.190 1.00 48.53 81 LYS A C 1
ATOM 629 O O . LYS A 1 81 ? -4.336 28.214 -21.769 1.00 48.53 81 LYS A O 1
ATOM 634 N N . ALA A 1 82 ? -6.171 28.167 -20.465 1.00 40.50 82 ALA A N 1
ATOM 635 C CA . ALA A 1 82 ? -6.349 29.616 -20.330 1.00 40.50 82 ALA A CA 1
ATOM 636 C C . ALA A 1 82 ? -5.465 30.277 -19.246 1.00 40.50 82 ALA A C 1
ATOM 638 O O . ALA A 1 82 ? -5.322 31.500 -19.229 1.00 40.50 82 ALA A O 1
ATOM 639 N N . MET A 1 83 ? -4.808 29.507 -18.372 1.00 33.94 83 MET A N 1
ATOM 640 C CA . MET A 1 83 ? -3.896 30.038 -17.346 1.00 33.94 83 MET A CA 1
ATOM 641 C C . MET A 1 83 ? -2.517 30.419 -17.923 1.00 33.94 83 MET A C 1
ATOM 643 O O . MET A 1 83 ? -1.508 29.781 -17.632 1.00 33.94 83 MET A O 1
ATOM 647 N N . LYS A 1 84 ? -2.451 31.472 -18.747 1.00 38.22 84 LYS A N 1
ATOM 648 C CA . LYS A 1 84 ? -1.181 32.034 -19.261 1.00 38.22 84 LYS A CA 1
ATOM 649 C C . LYS A 1 84 ? -0.719 33.335 -18.585 1.00 38.22 84 LYS A C 1
ATOM 651 O O . LYS A 1 84 ? 0.349 33.824 -18.927 1.00 38.22 84 LYS A O 1
ATOM 656 N N . HIS A 1 85 ? -1.447 33.858 -17.594 1.00 39.00 85 HIS A N 1
ATOM 657 C CA . HIS A 1 85 ? -1.108 35.122 -16.909 1.00 39.00 85 HIS A CA 1
ATOM 658 C C . HIS A 1 85 ? -0.847 34.980 -15.397 1.00 39.00 85 HIS A C 1
ATOM 660 O O . HIS A 1 85 ? -1.175 35.868 -14.616 1.00 39.00 85 HIS A O 1
ATOM 666 N N . TYR A 1 86 ? -0.241 33.875 -14.960 1.00 31.72 86 TYR A N 1
ATOM 667 C CA . TYR A 1 86 ? 0.220 33.737 -13.574 1.00 31.72 86 TYR A CA 1
ATOM 668 C C . TYR A 1 86 ? 1.694 34.154 -13.473 1.00 31.72 86 TYR A C 1
ATOM 670 O O . TYR A 1 86 ? 2.527 33.631 -14.215 1.00 31.72 86 TYR A O 1
ATOM 678 N N . LYS A 1 87 ? 1.998 35.113 -12.584 1.00 34.66 87 LYS A N 1
ATOM 679 C CA . LYS A 1 87 ? 3.366 35.578 -12.281 1.00 34.66 87 LYS A CA 1
ATOM 680 C C . LYS A 1 87 ? 4.288 34.392 -11.932 1.00 34.66 87 LYS A C 1
ATOM 682 O O . LYS A 1 87 ? 3.790 33.378 -11.439 1.00 34.66 87 LYS A O 1
ATOM 687 N N . PRO A 1 88 ? 5.609 34.492 -12.181 1.00 33.81 88 PRO A N 1
ATOM 688 C CA . PRO A 1 88 ? 6.520 33.375 -11.970 1.00 33.81 88 PRO A CA 1
ATOM 689 C C . PRO A 1 88 ? 6.561 33.022 -10.484 1.00 33.81 88 PRO A C 1
ATOM 691 O O . PRO A 1 88 ? 6.895 33.854 -9.644 1.00 33.81 88 PRO A O 1
ATOM 694 N N . ASP A 1 89 ? 6.184 31.788 -10.181 1.00 36.22 89 ASP A N 1
ATOM 695 C CA . ASP A 1 89 ? 6.355 31.176 -8.873 1.00 36.22 89 ASP A CA 1
ATOM 696 C C . ASP A 1 89 ? 7.767 30.570 -8.831 1.00 36.22 89 ASP A C 1
ATOM 698 O O . ASP A 1 89 ? 8.088 29.789 -9.736 1.00 36.22 89 ASP A O 1
ATOM 702 N N . PRO A 1 90 ? 8.615 30.881 -7.834 1.00 36.31 90 PRO A N 1
ATOM 703 C CA . PRO A 1 90 ? 9.958 30.304 -7.707 1.00 36.31 90 PRO A CA 1
ATOM 704 C C . PRO A 1 90 ? 9.956 28.766 -7.615 1.00 36.31 90 PRO A C 1
ATOM 706 O O . PRO A 1 90 ? 10.988 28.125 -7.813 1.00 36.31 90 PRO A O 1
ATOM 709 N N . VAL A 1 91 ? 8.797 28.145 -7.381 1.00 41.22 91 VAL A N 1
ATOM 710 C CA . VAL A 1 91 ? 8.623 26.692 -7.440 1.00 41.22 91 VAL A CA 1
ATOM 711 C C . VAL A 1 91 ? 8.534 26.179 -8.895 1.00 41.22 91 VAL A C 1
ATOM 713 O O . VAL A 1 91 ? 9.003 25.079 -9.184 1.00 41.22 91 VAL A O 1
ATOM 716 N N . LYS A 1 92 ? 8.021 26.969 -9.856 1.00 36.91 92 LYS A N 1
ATOM 717 C CA . LYS A 1 92 ? 7.906 26.584 -11.283 1.00 36.91 92 LYS A CA 1
ATOM 718 C C . LYS A 1 92 ? 9.225 26.574 -12.048 1.00 36.91 92 LYS A C 1
ATOM 720 O O . LYS A 1 92 ? 9.353 25.764 -12.962 1.00 36.91 92 LYS A O 1
ATOM 725 N N . ASP A 1 93 ? 10.214 27.374 -11.661 1.00 37.22 93 ASP A N 1
ATOM 726 C CA . ASP A 1 93 ? 11.557 27.280 -12.258 1.00 37.22 93 ASP A CA 1
ATOM 727 C C . ASP A 1 93 ? 12.281 25.993 -11.831 1.00 37.22 93 ASP A C 1
ATOM 729 O O . ASP A 1 93 ? 13.041 25.416 -12.609 1.00 37.22 93 ASP A O 1
ATOM 733 N N . LYS A 1 94 ? 11.932 25.447 -10.658 1.00 37.78 94 LYS A N 1
ATOM 734 C CA . LYS A 1 94 ? 12.333 24.097 -10.240 1.00 37.78 94 LYS A CA 1
ATOM 735 C C . LYS A 1 94 ? 11.654 23.009 -11.083 1.00 37.78 94 LYS A C 1
ATOM 737 O O . LYS A 1 94 ? 12.302 22.040 -11.465 1.00 37.78 94 LYS A O 1
ATOM 742 N N . TRP A 1 95 ? 10.379 23.196 -11.439 1.00 33.91 95 TRP A N 1
ATOM 743 C CA . TRP A 1 95 ? 9.644 22.280 -12.323 1.00 33.91 95 TRP A CA 1
ATOM 744 C C . TRP A 1 95 ? 10.102 22.353 -13.789 1.00 33.91 95 TRP A C 1
ATOM 746 O O . TRP A 1 95 ? 10.175 21.317 -14.439 1.00 33.91 95 TRP A O 1
ATOM 756 N N . ARG A 1 96 ? 10.499 23.528 -14.299 1.00 33.75 96 ARG A N 1
ATOM 757 C CA . ARG A 1 96 ? 11.110 23.678 -15.637 1.00 33.75 96 ARG A CA 1
ATOM 758 C C . ARG A 1 96 ? 12.502 23.051 -15.732 1.00 33.75 96 ARG A C 1
ATOM 760 O O . ARG A 1 96 ? 12.854 22.503 -16.774 1.00 33.75 96 ARG A O 1
ATOM 767 N N . ALA A 1 97 ? 13.273 23.083 -14.644 1.00 36.47 97 ALA A N 1
ATOM 768 C CA . ALA A 1 97 ? 14.535 22.350 -14.547 1.00 36.47 97 ALA A CA 1
ATOM 769 C C . ALA A 1 97 ? 14.322 20.820 -14.545 1.00 36.47 97 ALA A C 1
ATOM 771 O O . ALA A 1 97 ? 15.155 20.087 -15.076 1.00 36.47 97 ALA A O 1
ATOM 772 N N . LEU A 1 98 ? 13.184 20.345 -14.023 1.00 39.94 98 LEU A N 1
ATOM 773 C CA . LEU A 1 98 ? 12.772 18.935 -14.057 1.00 39.94 98 LEU A CA 1
ATOM 774 C C . LEU A 1 98 ? 12.118 18.523 -15.394 1.00 39.94 98 LEU A C 1
ATOM 776 O O . LEU A 1 98 ? 12.307 17.392 -15.825 1.00 39.94 98 LEU A O 1
ATOM 780 N N . GLU A 1 99 ? 11.435 19.422 -16.114 1.00 36.00 99 GLU A N 1
ATOM 781 C CA . GLU A 1 99 ? 10.890 19.161 -17.467 1.00 36.00 99 GLU A CA 1
ATOM 782 C C . GLU A 1 99 ? 11.985 18.839 -18.503 1.00 36.00 99 GLU A C 1
ATOM 784 O O . GLU A 1 99 ? 11.727 18.153 -19.496 1.00 36.00 99 GLU A O 1
ATOM 789 N N . HIS A 1 100 ? 13.224 19.281 -18.261 1.00 36.66 100 HIS A N 1
ATOM 790 C CA . HIS A 1 100 ? 14.392 18.922 -19.067 1.00 36.66 100 HIS A CA 1
ATOM 791 C C . HIS A 1 100 ? 15.075 17.609 -18.650 1.00 36.66 100 HIS A C 1
ATOM 793 O O . HIS A 1 100 ? 15.902 17.100 -19.413 1.00 36.66 100 HIS A O 1
ATOM 799 N N . GLN A 1 101 ? 14.689 16.988 -17.530 1.00 38.62 101 GLN A N 1
ATOM 800 C CA . GLN A 1 101 ? 14.999 15.582 -17.281 1.00 38.62 101 GLN A CA 1
ATOM 801 C C . GLN A 1 101 ? 14.008 14.722 -18.065 1.00 38.62 101 GLN A C 1
ATOM 803 O O . GLN A 1 101 ? 12.989 14.253 -17.565 1.00 38.62 101 GLN A O 1
ATOM 808 N N . ARG A 1 102 ? 14.332 14.494 -19.341 1.00 40.78 102 ARG A N 1
ATOM 809 C CA . ARG A 1 102 ? 13.821 13.336 -20.077 1.00 40.78 102 ARG A CA 1
ATOM 810 C C . ARG A 1 102 ? 14.192 12.087 -19.275 1.00 40.78 102 ARG A C 1
ATOM 812 O O . ARG A 1 102 ? 15.293 11.571 -19.450 1.00 40.78 102 ARG A O 1
ATOM 819 N N . LEU A 1 103 ? 13.297 11.603 -18.413 1.00 42.34 103 LEU A N 1
ATOM 820 C CA . LEU A 1 103 ? 13.378 10.228 -17.937 1.00 42.34 103 LEU A CA 1
ATOM 821 C C . LEU A 1 103 ? 13.388 9.354 -19.201 1.00 42.34 103 LEU A C 1
ATOM 823 O O . LEU A 1 103 ? 12.497 9.514 -20.048 1.00 42.34 103 LEU A O 1
ATOM 827 N N . PRO A 1 104 ? 14.433 8.541 -19.421 1.00 45.69 104 PRO A N 1
ATOM 828 C CA . PRO A 1 104 ? 14.490 7.681 -20.588 1.00 45.69 104 PRO A CA 1
ATOM 829 C C . PRO A 1 104 ? 13.228 6.814 -20.625 1.00 45.69 104 PRO A C 1
ATOM 831 O O . PRO A 1 104 ? 12.746 6.338 -19.602 1.00 45.69 104 PRO A O 1
ATOM 834 N N . ILE A 1 105 ? 12.654 6.666 -21.818 1.00 48.56 105 ILE A N 1
ATOM 835 C CA . ILE A 1 105 ? 11.599 5.682 -22.065 1.00 48.56 105 ILE A CA 1
ATOM 836 C C . ILE A 1 105 ? 12.242 4.321 -21.795 1.00 48.56 105 ILE A C 1
ATOM 838 O O . ILE A 1 105 ? 13.190 3.969 -22.500 1.00 48.56 105 ILE A O 1
ATOM 842 N N . GLY A 1 106 ? 11.772 3.576 -20.798 1.00 58.25 106 GLY A N 1
ATOM 843 C CA . GLY A 1 106 ? 12.464 2.369 -20.360 1.00 58.25 106 GLY A CA 1
ATOM 844 C C . GLY A 1 106 ? 13.394 2.642 -19.181 1.00 58.25 106 GLY A C 1
ATOM 845 O O . GLY A 1 106 ? 14.335 3.425 -19.321 1.00 58.25 106 GLY A O 1
ATOM 846 N N . CYS A 1 107 ? 13.300 1.846 -18.114 1.00 78.81 107 CYS A N 1
ATOM 847 C CA . CYS A 1 107 ? 14.500 1.378 -17.413 1.00 78.81 107 CYS A CA 1
ATOM 848 C C . CYS A 1 107 ? 14.842 -0.045 -17.910 1.00 78.81 107 CYS A C 1
ATOM 850 O O . CYS A 1 107 ? 14.544 -1.023 -17.212 1.00 78.81 107 CYS A O 1
ATOM 852 N N . PRO A 1 108 ? 15.497 -0.232 -19.088 1.00 85.81 108 PRO A N 1
ATOM 853 C CA . PRO A 1 108 ? 15.802 -1.571 -19.606 1.00 85.81 108 PRO A CA 1
ATOM 854 C C . PRO A 1 108 ? 16.634 -2.398 -18.630 1.00 85.81 108 PRO A C 1
ATOM 856 O O . PRO A 1 108 ? 16.512 -3.617 -18.581 1.00 85.81 108 PRO A O 1
ATOM 859 N N . ARG A 1 109 ? 17.480 -1.738 -17.830 1.00 90.19 109 ARG A N 1
ATOM 860 C CA . ARG A 1 109 ? 18.246 -2.382 -16.763 1.00 90.19 109 ARG A CA 1
ATOM 861 C C . ARG A 1 109 ? 17.332 -2.977 -15.692 1.00 90.19 109 ARG A C 1
ATOM 863 O O . ARG A 1 109 ? 17.445 -4.168 -15.434 1.00 90.19 109 ARG A O 1
ATOM 870 N N . CYS A 1 110 ? 16.396 -2.195 -15.155 1.00 93.00 110 CYS A N 1
ATOM 871 C CA . CYS A 1 110 ? 15.448 -2.653 -14.139 1.00 93.00 110 CYS A CA 1
ATOM 872 C C . CYS A 1 110 ? 14.613 -3.834 -14.651 1.00 93.00 110 CYS A C 1
ATOM 874 O O . CYS A 1 110 ? 14.416 -4.836 -13.959 1.00 93.00 110 CYS A O 1
ATOM 876 N N . ARG A 1 111 ? 14.185 -3.747 -15.916 1.00 92.56 111 ARG A N 1
ATOM 877 C CA . ARG A 1 111 ? 13.426 -4.812 -16.567 1.00 92.56 111 ARG A CA 1
ATOM 878 C C . ARG A 1 111 ? 14.261 -6.076 -16.749 1.00 92.56 111 ARG A C 1
ATOM 880 O O . ARG A 1 111 ? 13.784 -7.159 -16.427 1.00 92.56 111 ARG A O 1
ATOM 887 N N . ARG A 1 112 ? 15.502 -5.956 -17.233 1.00 93.81 112 ARG A N 1
ATOM 888 C CA . ARG A 1 112 ? 16.426 -7.096 -17.358 1.00 93.81 112 ARG A CA 1
ATOM 889 C C . ARG A 1 112 ? 16.688 -7.753 -16.008 1.00 93.81 112 ARG A C 1
ATOM 891 O O . ARG A 1 112 ? 16.647 -8.975 -15.939 1.00 93.81 112 ARG A O 1
ATOM 898 N N . LYS A 1 113 ? 16.888 -6.962 -14.948 1.00 94.56 113 LYS A N 1
ATOM 899 C CA . LYS A 1 113 ? 17.031 -7.475 -13.581 1.00 94.56 113 LYS A CA 1
ATOM 900 C C . LYS A 1 113 ? 15.797 -8.279 -13.171 1.00 94.56 113 LYS A C 1
ATOM 902 O O . LYS A 1 113 ? 15.932 -9.430 -12.779 1.00 94.56 113 LYS A O 1
ATOM 907 N N . PHE A 1 114 ? 14.595 -7.730 -13.351 1.00 96.44 114 PHE A N 1
ATOM 908 C CA . PHE A 1 114 ? 13.352 -8.437 -13.025 1.00 96.44 114 PHE A CA 1
ATOM 909 C C . PHE A 1 114 ? 13.192 -9.750 -13.807 1.00 96.44 114 PHE A C 1
ATOM 911 O O . PHE A 1 114 ? 12.947 -10.799 -13.213 1.00 96.44 114 PHE A O 1
ATOM 918 N N . LEU A 1 115 ? 13.398 -9.716 -15.128 1.00 95.75 115 LEU A N 1
ATOM 919 C CA . LEU A 1 115 ? 13.246 -10.891 -15.992 1.00 95.75 115 LEU A CA 1
ATOM 920 C C . LEU A 1 115 ? 14.341 -11.947 -15.786 1.00 95.75 115 LEU A C 1
ATOM 922 O O . LEU A 1 115 ? 14.112 -13.117 -16.069 1.00 95.75 115 LEU A O 1
ATOM 926 N N . ARG A 1 116 ? 15.514 -11.573 -15.261 1.00 95.88 116 ARG A N 1
ATOM 927 C CA . ARG A 1 116 ? 16.559 -12.533 -14.877 1.00 95.88 116 ARG A CA 1
ATOM 928 C C . ARG A 1 116 ? 16.090 -13.457 -13.752 1.00 95.88 116 ARG A C 1
ATOM 930 O O . ARG A 1 116 ? 16.405 -14.642 -13.774 1.00 95.88 116 ARG A O 1
ATOM 937 N N . PHE A 1 117 ? 15.343 -12.928 -12.784 1.00 96.19 117 PHE A N 1
ATOM 938 C CA . PHE A 1 117 ? 14.799 -13.720 -11.677 1.00 96.19 117 PHE A CA 1
ATOM 939 C C . PHE A 1 117 ? 13.462 -14.381 -12.011 1.00 96.19 117 PHE A C 1
ATOM 941 O O . PHE A 1 117 ? 13.182 -15.462 -11.486 1.00 96.19 117 PHE A O 1
ATOM 948 N N . PHE A 1 118 ? 12.672 -13.746 -12.881 1.00 97.12 118 PHE A N 1
ATOM 949 C CA . PHE A 1 118 ? 11.341 -14.187 -13.296 1.00 97.12 118 PHE A CA 1
ATOM 950 C C . PHE A 1 118 ? 11.215 -14.145 -14.827 1.00 97.12 118 PHE A C 1
ATOM 952 O O . PHE A 1 118 ? 10.674 -13.178 -15.371 1.00 97.12 118 PHE A O 1
ATOM 959 N N . PRO A 1 119 ? 11.711 -15.165 -15.552 1.00 96.69 119 PRO A N 1
ATOM 960 C CA . PRO A 1 119 ? 11.744 -15.165 -17.017 1.00 96.69 119 PRO A CA 1
ATOM 961 C C . PRO A 1 119 ? 10.381 -14.974 -17.689 1.00 96.69 119 PRO A C 1
ATOM 963 O O . PRO A 1 119 ? 10.307 -14.368 -18.757 1.00 96.69 119 PRO A O 1
ATOM 966 N N . LYS A 1 120 ? 9.291 -15.443 -17.062 1.00 95.75 120 LYS A N 1
ATOM 967 C CA . LYS A 1 120 ? 7.912 -15.236 -17.551 1.00 95.75 120 LYS A CA 1
ATOM 968 C C . LYS A 1 120 ? 7.237 -13.987 -16.957 1.00 95.75 120 LYS A C 1
ATOM 970 O O . LYS A 1 120 ? 6.018 -13.823 -17.044 1.00 95.75 120 LYS A O 1
ATOM 975 N N . GLY A 1 121 ? 8.014 -13.105 -16.332 1.00 96.25 121 GLY A N 1
ATOM 976 C CA . GLY A 1 121 ? 7.536 -11.863 -15.741 1.00 96.25 121 GLY A CA 1
ATOM 977 C C . GLY A 1 121 ? 6.491 -12.084 -14.648 1.00 96.25 121 GLY A C 1
ATOM 978 O O . GLY A 1 121 ? 6.632 -12.951 -13.792 1.00 96.25 121 GLY A O 1
ATOM 979 N N . PHE A 1 122 ? 5.397 -11.320 -14.694 1.00 96.94 122 PHE A N 1
ATOM 980 C CA . PHE A 1 122 ? 4.311 -11.410 -13.708 1.00 96.94 122 PHE A CA 1
ATOM 981 C C . PHE A 1 122 ? 3.499 -12.716 -13.761 1.00 96.94 122 PHE A C 1
ATOM 983 O O . PHE A 1 122 ? 2.701 -12.979 -12.854 1.00 96.94 122 PHE A O 1
ATOM 990 N N . GLN A 1 123 ? 3.677 -13.521 -14.811 1.00 95.44 123 GLN A N 1
ATOM 991 C CA . GLN A 1 123 ? 3.053 -14.841 -14.961 1.00 95.44 123 GLN A CA 1
ATOM 992 C C . GLN A 1 123 ? 3.975 -15.976 -14.503 1.00 95.44 123 GLN A C 1
ATOM 994 O O . GLN A 1 123 ? 3.580 -17.138 -14.534 1.00 95.44 123 GLN A O 1
ATOM 999 N N . ASP A 1 124 ? 5.205 -15.660 -14.097 1.00 97.44 124 ASP A N 1
ATOM 1000 C CA . ASP A 1 124 ? 6.159 -16.656 -13.638 1.00 97.44 124 ASP A CA 1
ATOM 1001 C C . ASP A 1 124 ? 5.674 -17.327 -12.345 1.00 97.44 124 ASP A C 1
ATOM 1003 O O . ASP A 1 124 ? 5.285 -16.660 -11.386 1.00 97.44 124 ASP A O 1
ATOM 1007 N N . GLU A 1 125 ? 5.688 -18.658 -12.305 1.00 97.25 125 GLU A N 1
ATOM 1008 C CA . GLU A 1 125 ? 5.220 -19.421 -11.143 1.00 97.25 125 GLU A CA 1
ATOM 1009 C C . GLU A 1 125 ? 6.053 -19.112 -9.896 1.00 97.25 125 GLU A C 1
ATOM 1011 O O . GLU A 1 125 ? 5.505 -19.005 -8.795 1.00 97.25 125 GLU A O 1
ATOM 1016 N N . LYS A 1 126 ? 7.362 -18.881 -10.067 1.00 97.00 126 LYS A N 1
ATOM 1017 C CA . LYS A 1 126 ? 8.249 -18.472 -8.978 1.00 97.00 126 LYS A CA 1
ATOM 1018 C C . LYS A 1 126 ? 7.870 -17.082 -8.481 1.00 97.00 126 LYS A C 1
ATOM 1020 O O . LYS A 1 126 ? 7.785 -16.883 -7.274 1.00 97.00 126 LYS A O 1
ATOM 1025 N N . TYR A 1 127 ? 7.580 -16.144 -9.384 1.00 97.44 127 TYR A N 1
ATOM 1026 C CA . TYR A 1 127 ? 7.096 -14.809 -9.015 1.00 97.44 127 TYR A CA 1
ATOM 1027 C C . TYR A 1 127 ? 5.790 -14.890 -8.215 1.00 97.44 127 TYR A C 1
ATOM 1029 O O . TYR A 1 127 ? 5.648 -14.265 -7.159 1.00 97.44 127 TYR A O 1
ATOM 1037 N N . VAL A 1 128 ? 4.837 -15.695 -8.694 1.00 96.75 128 VAL A N 1
ATOM 1038 C CA . VAL A 1 128 ? 3.551 -15.881 -8.020 1.00 96.75 128 VAL A CA 1
ATOM 1039 C C . VAL A 1 128 ? 3.751 -16.481 -6.632 1.00 96.75 128 VAL A C 1
ATOM 1041 O O . VAL A 1 128 ? 3.170 -15.979 -5.672 1.00 96.75 128 VAL A O 1
ATOM 1044 N N . ALA A 1 129 ? 4.595 -17.501 -6.495 1.00 95.62 129 ALA A N 1
ATOM 1045 C CA . ALA A 1 129 ? 4.856 -18.141 -5.213 1.00 95.62 129 ALA A CA 1
ATOM 1046 C C . ALA A 1 129 ? 5.600 -17.222 -4.227 1.00 95.62 129 ALA A C 1
ATOM 1048 O O . ALA A 1 129 ? 5.243 -17.174 -3.049 1.00 95.62 129 ALA A O 1
ATOM 1049 N N . TRP A 1 130 ? 6.622 -16.503 -4.696 1.00 94.81 130 TRP A N 1
ATOM 1050 C CA . TRP A 1 130 ? 7.552 -15.771 -3.832 1.00 94.81 130 TRP A CA 1
ATOM 1051 C C . TRP A 1 130 ? 7.056 -14.374 -3.486 1.00 94.81 130 TRP A C 1
ATOM 1053 O O . TRP A 1 130 ? 7.151 -13.962 -2.335 1.00 94.81 130 TRP A O 1
ATOM 1063 N N . GLU A 1 131 ? 6.491 -13.653 -4.455 1.00 95.44 131 GLU A N 1
ATOM 1064 C CA . GLU A 1 131 ? 6.206 -12.229 -4.292 1.00 95.44 131 GLU A CA 1
ATOM 1065 C C . GLU A 1 131 ? 4.719 -11.908 -4.234 1.00 95.44 131 GLU A C 1
ATOM 1067 O O . GLU A 1 131 ? 4.307 -11.075 -3.424 1.00 95.44 131 GLU A O 1
ATOM 1072 N N . ARG A 1 132 ? 3.891 -12.539 -5.070 1.00 96.38 132 ARG A N 1
ATOM 1073 C CA . ARG A 1 132 ? 2.482 -12.136 -5.208 1.00 96.38 132 ARG A CA 1
ATOM 1074 C C . ARG A 1 132 ? 1.533 -12.897 -4.292 1.00 96.38 132 ARG A C 1
ATOM 1076 O O . ARG A 1 132 ? 0.642 -12.296 -3.696 1.00 96.38 132 ARG A O 1
ATOM 1083 N N . GLY A 1 133 ? 1.688 -14.211 -4.182 1.00 96.69 133 GLY A N 1
ATOM 1084 C CA . GLY A 1 133 ? 0.656 -15.108 -3.663 1.00 96.69 133 GLY A CA 1
ATOM 1085 C C . GLY A 1 133 ? 0.279 -14.849 -2.206 1.00 96.69 133 GLY A C 1
ATOM 1086 O O . GLY A 1 133 ? -0.889 -14.955 -1.843 1.00 96.69 133 GLY A O 1
ATOM 1087 N N . TYR A 1 134 ? 1.227 -14.481 -1.342 1.00 95.12 134 TYR A N 1
ATOM 1088 C CA . TYR A 1 134 ? 0.895 -14.126 0.043 1.00 95.12 134 TYR A CA 1
ATOM 1089 C C . TYR A 1 134 ? 0.235 -12.738 0.156 1.00 95.12 134 TYR A C 1
ATOM 1091 O O . TYR A 1 134 ? -0.664 -12.574 0.979 1.00 95.12 134 TYR A O 1
ATOM 1099 N N . LYS A 1 135 ? 0.631 -11.763 -0.681 1.00 96.81 135 LYS A N 1
ATOM 1100 C CA . LYS A 1 135 ? 0.025 -10.419 -0.729 1.00 96.81 135 LYS A CA 1
ATOM 1101 C C . LYS A 1 135 ? -1.422 -10.511 -1.217 1.00 96.81 135 LYS A C 1
ATOM 1103 O O . LYS A 1 135 ? -2.322 -9.950 -0.599 1.00 96.81 135 LYS A O 1
ATOM 1108 N N . TRP A 1 136 ? -1.649 -11.299 -2.269 1.00 97.62 136 TRP A N 1
ATOM 1109 C CA . TRP A 1 136 ? -2.979 -11.545 -2.819 1.00 97.62 136 TRP A CA 1
ATOM 1110 C C . TRP A 1 136 ? -3.889 -12.290 -1.837 1.00 97.62 136 TRP A C 1
ATOM 1112 O O . TRP A 1 136 ? -5.003 -11.848 -1.590 1.00 97.62 136 TRP A O 1
ATOM 1122 N N . ARG A 1 137 ? -3.398 -13.340 -1.163 1.00 97.88 137 ARG A N 1
ATOM 1123 C CA . ARG A 1 137 ? -4.174 -14.030 -0.113 1.00 97.88 137 ARG A CA 1
ATOM 1124 C C . ARG A 1 137 ? -4.572 -13.113 1.046 1.00 97.88 137 ARG A C 1
ATOM 1126 O O . ARG A 1 137 ? -5.623 -13.315 1.651 1.00 97.88 137 ARG A O 1
ATOM 1133 N N . ALA A 1 138 ? -3.745 -12.123 1.389 1.00 97.88 138 ALA A N 1
ATOM 1134 C CA . ALA A 1 138 ? -4.116 -11.119 2.385 1.00 97.88 138 ALA A CA 1
ATOM 1135 C C . ALA A 1 138 ? -5.255 -10.218 1.879 1.00 97.88 138 ALA A C 1
ATOM 1137 O O . ALA A 1 138 ? -6.185 -9.941 2.635 1.00 97.88 138 ALA A O 1
ATOM 1138 N N . HIS A 1 139 ? -5.218 -9.820 0.602 1.00 98.06 139 HIS A N 1
ATOM 1139 C CA . HIS A 1 139 ? -6.320 -9.105 -0.046 1.00 98.06 139 HIS A CA 1
ATOM 1140 C C . HIS A 1 139 ? -7.611 -9.940 -0.082 1.00 98.06 139 HIS A C 1
ATOM 1142 O O . HIS A 1 139 ? -8.668 -9.438 0.285 1.00 98.06 139 HIS A O 1
ATOM 1148 N N . GLU A 1 140 ? -7.538 -11.227 -0.428 1.00 98.06 140 GLU A N 1
ATOM 1149 C CA . GLU A 1 140 ? -8.702 -12.127 -0.435 1.00 98.06 140 GLU A CA 1
ATOM 1150 C C . GLU A 1 140 ? -9.333 -12.251 0.957 1.00 98.06 140 GLU A C 1
ATOM 1152 O O . GLU A 1 140 ? -10.542 -12.084 1.107 1.00 98.06 140 GLU A O 1
ATOM 1157 N N . GLN A 1 141 ? -8.520 -12.438 2.004 1.00 97.88 141 GLN A N 1
ATOM 1158 C CA . GLN A 1 141 ? -9.020 -12.454 3.385 1.00 97.88 141 GLN A CA 1
ATOM 1159 C C . GLN A 1 141 ? -9.616 -11.110 3.803 1.00 97.88 141 GLN A C 1
ATOM 1161 O O . GLN A 1 141 ? -10.581 -11.072 4.566 1.00 97.88 141 GLN A O 1
ATOM 1166 N N . TRP A 1 142 ? -9.067 -9.997 3.313 1.00 98.12 142 TRP A N 1
ATOM 1167 C CA . TRP A 1 142 ? -9.666 -8.686 3.522 1.00 98.12 142 TRP A CA 1
ATOM 1168 C C . TRP A 1 142 ? -11.034 -8.585 2.846 1.00 98.12 142 TRP A C 1
ATOM 1170 O O . TRP A 1 142 ? -11.997 -8.170 3.485 1.00 98.12 142 TRP A O 1
ATOM 1180 N N . ALA A 1 143 ? -11.150 -9.001 1.586 1.00 97.81 143 ALA A N 1
ATOM 1181 C CA . ALA A 1 143 ? -12.409 -9.004 0.847 1.00 97.81 143 ALA A CA 1
ATOM 1182 C C . ALA A 1 143 ? -13.465 -9.926 1.487 1.00 97.81 143 ALA A C 1
ATOM 1184 O O . ALA A 1 143 ? -14.653 -9.605 1.487 1.00 97.81 143 ALA A O 1
ATOM 1185 N N . GLU A 1 144 ? -13.048 -11.032 2.095 1.00 96.81 144 GLU A N 1
ATOM 1186 C CA . GLU A 1 144 ? -13.938 -11.947 2.809 1.00 96.81 144 GLU A CA 1
ATOM 1187 C C . GLU A 1 144 ? -14.369 -11.387 4.177 1.00 96.81 144 GLU A C 1
ATOM 1189 O O . GLU A 1 144 ? -15.556 -11.342 4.499 1.00 96.81 144 GLU A O 1
ATOM 1194 N N . MET A 1 145 ? -13.415 -10.925 4.992 1.00 95.62 145 MET A N 1
ATOM 1195 C CA . MET A 1 145 ? -13.644 -10.639 6.414 1.00 95.62 145 MET A CA 1
ATOM 1196 C C . MET A 1 145 ? -13.862 -9.156 6.743 1.00 95.62 145 MET A C 1
ATOM 1198 O O . MET A 1 145 ? -14.445 -8.847 7.785 1.00 95.62 145 MET A O 1
ATOM 1202 N N . LEU A 1 146 ? -13.353 -8.235 5.924 1.00 96.88 146 LEU A N 1
ATOM 1203 C CA . LEU A 1 146 ? -13.314 -6.785 6.177 1.00 96.88 146 LEU A CA 1
ATOM 1204 C C . LEU A 1 146 ? -13.612 -5.944 4.918 1.00 96.88 146 LEU A C 1
ATOM 1206 O O . LEU A 1 146 ? -13.193 -4.785 4.810 1.00 96.88 146 LEU A O 1
ATOM 1210 N N . ASN A 1 147 ? -14.394 -6.479 3.975 1.00 96.81 147 ASN A N 1
ATOM 1211 C CA . ASN A 1 147 ? -14.917 -5.669 2.874 1.00 96.81 147 ASN A CA 1
ATOM 1212 C C . ASN A 1 147 ? -15.762 -4.495 3.389 1.00 96.81 147 ASN A C 1
ATOM 1214 O O . ASN A 1 147 ? -16.189 -4.459 4.545 1.00 96.81 147 ASN A O 1
ATOM 1218 N N . ARG A 1 148 ? -16.052 -3.538 2.503 1.00 97.56 148 ARG A N 1
ATOM 1219 C CA . ARG A 1 148 ? -16.788 -2.311 2.836 1.00 97.56 148 ARG A CA 1
ATOM 1220 C C . ARG A 1 148 ? -18.078 -2.561 3.624 1.00 97.56 148 ARG A C 1
ATOM 1222 O O . ARG A 1 148 ? -18.320 -1.861 4.604 1.00 97.56 148 ARG A O 1
ATOM 1229 N N . ALA A 1 149 ? -18.892 -3.535 3.214 1.00 97.88 149 ALA A N 1
ATOM 1230 C CA . ALA A 1 149 ? -20.176 -3.820 3.851 1.00 97.88 149 ALA A CA 1
ATOM 1231 C C . ALA A 1 149 ? -19.992 -4.412 5.258 1.00 97.88 149 ALA A C 1
ATOM 1233 O O . ALA A 1 149 ? -20.590 -3.919 6.217 1.00 97.88 149 ALA A O 1
ATOM 1234 N N . ALA A 1 150 ? -19.118 -5.413 5.397 1.00 97.88 150 ALA A N 1
ATOM 1235 C CA . ALA A 1 150 ? -18.794 -6.028 6.681 1.00 97.88 150 ALA A CA 1
ATOM 1236 C C . ALA A 1 150 ? -18.171 -5.012 7.650 1.00 97.88 150 ALA A C 1
ATOM 1238 O O . ALA A 1 150 ? -18.611 -4.892 8.793 1.00 97.88 150 ALA A O 1
ATOM 1239 N N . PHE A 1 151 ? -17.205 -4.222 7.177 1.00 98.31 151 PHE A N 1
ATOM 1240 C CA . PHE A 1 151 ? -16.547 -3.176 7.957 1.00 98.31 151 PHE A CA 1
ATOM 1241 C C . PHE A 1 151 ? -17.571 -2.131 8.429 1.00 98.31 151 PHE A C 1
ATOM 1243 O O . PHE A 1 151 ? -17.648 -1.834 9.620 1.00 98.31 151 PHE A O 1
ATOM 1250 N N . GLN A 1 152 ? -18.434 -1.634 7.535 1.00 98.19 152 GLN A N 1
ATOM 1251 C CA . GLN A 1 152 ? -19.478 -0.669 7.894 1.00 98.19 152 GLN A CA 1
ATOM 1252 C C . GLN A 1 152 ? -20.467 -1.241 8.921 1.00 98.19 152 GLN A C 1
ATOM 1254 O O . GLN A 1 152 ? -20.887 -0.529 9.834 1.00 98.19 152 GLN A O 1
ATOM 1259 N N . SER A 1 153 ? -20.839 -2.516 8.788 1.00 98.31 153 SER A N 1
ATOM 1260 C CA . SER A 1 153 ? -21.703 -3.199 9.753 1.00 98.31 153 SER A CA 1
ATOM 1261 C C . SER A 1 153 ? -21.056 -3.296 11.137 1.00 98.31 153 SER A C 1
ATOM 1263 O O . SER A 1 153 ? -21.711 -3.006 12.134 1.00 98.31 153 SER A O 1
ATOM 1265 N N . LEU A 1 154 ? -19.773 -3.661 11.213 1.00 98.44 154 LEU A N 1
ATOM 1266 C CA . LEU A 1 154 ? -19.030 -3.729 12.475 1.00 98.44 154 LEU A CA 1
ATOM 1267 C C . LEU A 1 154 ? -18.880 -2.350 13.136 1.00 98.44 154 LEU A C 1
ATOM 1269 O O . LEU A 1 154 ? -19.039 -2.253 14.349 1.00 98.44 154 LEU A O 1
ATOM 1273 N N . ILE A 1 155 ? -18.655 -1.285 12.354 1.00 98.00 155 ILE A N 1
ATOM 1274 C CA . ILE A 1 155 ? -18.630 0.100 12.861 1.00 98.00 155 ILE A CA 1
ATOM 1275 C C . ILE A 1 155 ? -19.983 0.482 13.473 1.00 98.00 155 ILE A C 1
ATOM 1277 O O . ILE A 1 155 ? -20.019 1.024 14.572 1.00 98.00 155 ILE A O 1
ATOM 1281 N N . LYS A 1 156 ? -21.098 0.172 12.796 1.00 97.94 156 LYS A N 1
ATOM 1282 C CA . LYS A 1 156 ? -22.455 0.450 13.306 1.00 97.94 156 LYS A CA 1
ATOM 1283 C C . LYS A 1 156 ? -22.780 -0.312 14.591 1.00 97.94 156 LYS A C 1
ATOM 1285 O O . LYS A 1 156 ? -23.558 0.174 15.397 1.00 97.94 156 LYS A O 1
ATOM 1290 N N . GLN A 1 157 ? -22.210 -1.502 14.754 1.00 98.19 157 GLN A N 1
ATOM 1291 C CA . GLN A 1 157 ? -22.347 -2.327 15.957 1.00 98.19 157 GLN A CA 1
ATOM 1292 C C . GLN A 1 157 ? -21.308 -1.980 17.036 1.00 98.19 157 GLN A C 1
ATOM 1294 O O . GLN A 1 157 ? -21.219 -2.698 18.026 1.00 98.19 157 GLN A O 1
ATOM 1299 N N . GLU A 1 158 ? -20.485 -0.947 16.822 1.00 98.12 158 GLU A N 1
ATOM 1300 C CA . GLU A 1 158 ? -19.395 -0.534 17.718 1.00 98.12 158 GLU A CA 1
ATOM 1301 C C . GLU A 1 158 ? -18.376 -1.647 18.034 1.00 98.12 158 GLU A C 1
ATOM 1303 O O . GLU A 1 158 ? -17.654 -1.609 19.029 1.00 98.12 158 GLU A O 1
ATOM 1308 N N . LYS A 1 159 ? -18.244 -2.637 17.141 1.00 98.44 159 LYS A N 1
ATOM 1309 C CA . LYS A 1 159 ? -17.316 -3.772 17.281 1.00 98.44 159 LYS A CA 1
ATOM 1310 C C . LYS A 1 159 ? -15.900 -3.408 16.826 1.00 98.44 159 LYS A C 1
ATOM 1312 O O . LYS A 1 159 ? -15.306 -4.062 15.968 1.00 98.44 159 LYS A O 1
ATOM 1317 N N . PHE A 1 160 ? -15.345 -2.341 17.396 1.00 98.50 160 PHE A N 1
ATOM 1318 C CA . PHE A 1 160 ? -14.047 -1.791 16.991 1.00 98.50 160 PHE A CA 1
ATOM 1319 C C . PHE A 1 160 ? -12.875 -2.737 17.276 1.00 98.50 160 PHE A C 1
ATOM 1321 O O . PHE A 1 160 ? -12.008 -2.921 16.420 1.00 98.50 160 PHE A O 1
ATOM 1328 N N . ALA A 1 161 ? -12.878 -3.392 18.441 1.00 98.12 161 ALA A N 1
ATOM 1329 C CA . ALA A 1 161 ? -11.869 -4.388 18.803 1.00 98.12 161 ALA A CA 1
ATOM 1330 C C . ALA A 1 161 ? -11.841 -5.564 17.812 1.00 98.12 161 ALA A C 1
ATOM 1332 O O . ALA A 1 161 ? -10.772 -6.056 17.453 1.00 98.12 161 ALA A O 1
ATOM 1333 N N . GLU A 1 162 ? -13.006 -5.976 17.304 1.00 98.25 162 GLU A N 1
ATOM 1334 C CA . GLU A 1 162 ? -13.104 -7.041 16.307 1.00 98.25 162 GLU A CA 1
ATOM 1335 C C . GLU A 1 162 ? -12.524 -6.614 14.952 1.00 98.25 162 GLU A C 1
ATOM 1337 O O . GLU A 1 162 ? -11.790 -7.382 14.329 1.00 98.25 162 GLU A O 1
ATOM 1342 N N . ILE A 1 163 ? -12.793 -5.381 14.509 1.00 98.44 163 ILE A N 1
ATOM 1343 C CA . ILE A 1 163 ? -12.190 -4.816 13.292 1.00 98.44 163 ILE A CA 1
ATOM 1344 C C . ILE A 1 163 ? -10.665 -4.811 13.413 1.00 98.44 163 ILE A C 1
ATOM 1346 O O . ILE A 1 163 ? -9.973 -5.310 12.522 1.00 98.44 163 ILE A O 1
ATOM 1350 N N . ALA A 1 164 ? -10.142 -4.282 14.521 1.00 97.94 164 ALA A N 1
ATOM 1351 C CA . ALA A 1 164 ? -8.709 -4.222 14.766 1.00 97.94 164 ALA A CA 1
ATOM 1352 C C . ALA A 1 164 ? -8.082 -5.626 14.794 1.00 97.94 164 ALA A C 1
ATOM 1354 O O . ALA A 1 164 ? -7.077 -5.867 14.126 1.00 97.94 164 ALA A O 1
ATOM 1355 N N . ALA A 1 165 ? -8.714 -6.583 15.480 1.00 97.94 165 ALA A N 1
ATOM 1356 C CA . ALA A 1 165 ? -8.254 -7.968 15.534 1.00 97.94 165 ALA A CA 1
ATOM 1357 C C . ALA A 1 165 ? -8.225 -8.632 14.147 1.00 97.94 165 ALA A C 1
ATOM 1359 O O . ALA A 1 165 ? -7.245 -9.300 13.806 1.00 97.94 165 ALA A O 1
ATOM 1360 N N . ARG A 1 166 ? -9.261 -8.431 13.320 1.00 98.12 166 ARG A N 1
ATOM 1361 C CA . ARG A 1 166 ? -9.308 -8.940 11.938 1.00 98.12 166 ARG A CA 1
ATOM 1362 C C . ARG A 1 166 ? -8.201 -8.317 11.080 1.00 98.12 166 ARG A C 1
ATOM 1364 O O .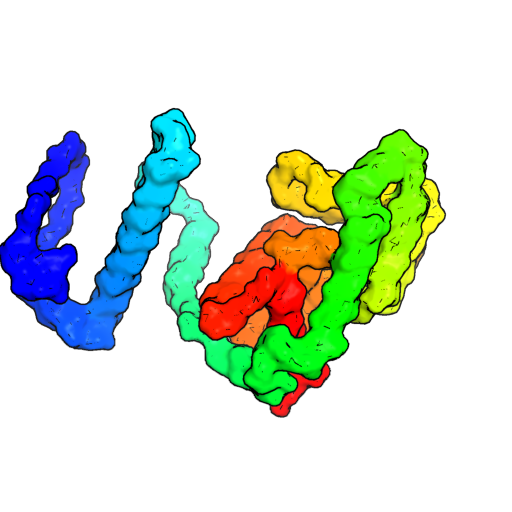 ARG A 1 166 ? -7.482 -9.055 10.412 1.00 98.12 166 ARG A O 1
ATOM 1371 N N . ALA A 1 167 ? -8.006 -6.999 11.151 1.00 97.69 167 ALA A N 1
ATOM 1372 C CA . ALA A 1 167 ? -6.975 -6.291 10.389 1.00 97.69 167 ALA A CA 1
ATOM 1373 C C . ALA A 1 167 ? -5.557 -6.757 10.770 1.00 97.69 167 ALA A C 1
ATOM 1375 O O . ALA A 1 167 ? -4.768 -7.111 9.895 1.00 97.69 167 ALA A O 1
ATOM 1376 N N . VAL A 1 168 ? -5.260 -6.851 12.072 1.00 96.38 168 VAL A N 1
ATOM 1377 C CA . VAL A 1 168 ? -3.984 -7.377 12.591 1.00 96.38 168 VAL A CA 1
ATOM 1378 C C . VAL A 1 168 ? -3.777 -8.836 12.181 1.00 96.38 168 VAL A C 1
ATOM 1380 O O . VAL A 1 168 ? -2.666 -9.232 11.838 1.00 96.38 168 VAL A O 1
ATOM 1383 N N . ARG A 1 169 ? -4.830 -9.663 12.193 1.00 96.38 169 ARG A N 1
ATOM 1384 C CA . ARG A 1 169 ? -4.743 -11.073 11.782 1.00 96.38 169 ARG A CA 1
ATOM 1385 C C . ARG A 1 169 ? -4.452 -11.237 10.290 1.00 96.38 169 ARG A C 1
ATOM 1387 O O . ARG A 1 169 ? -3.743 -12.171 9.927 1.00 96.38 169 ARG A O 1
ATOM 1394 N N . ILE A 1 170 ? -5.015 -10.380 9.441 1.00 96.19 170 ILE A N 1
ATOM 1395 C CA . ILE A 1 170 ? -4.736 -10.385 7.999 1.00 96.19 170 ILE A CA 1
ATOM 1396 C C . ILE A 1 170 ? -3.284 -9.967 7.761 1.00 96.19 170 ILE A C 1
ATOM 1398 O O . ILE A 1 170 ? -2.548 -10.666 7.067 1.00 96.19 170 ILE A O 1
ATOM 1402 N N . GLU A 1 171 ? -2.856 -8.871 8.391 1.00 94.00 171 GLU A N 1
ATOM 1403 C CA . GLU A 1 171 ? -1.489 -8.363 8.282 1.00 94.00 171 GLU A CA 1
ATOM 1404 C C . GLU A 1 171 ? -0.454 -9.387 8.769 1.00 94.00 171 GLU A C 1
ATOM 1406 O O . GLU A 1 171 ? 0.552 -9.612 8.093 1.00 94.00 171 GLU A O 1
ATOM 1411 N N . SER A 1 172 ? -0.711 -10.066 9.892 1.00 90.31 172 SER A N 1
ATOM 1412 C CA . SER A 1 172 ? 0.274 -10.943 10.535 1.00 90.31 172 SER A CA 1
ATOM 1413 C C . SER A 1 172 ? 0.698 -12.133 9.676 1.00 90.31 172 SER A C 1
ATOM 1415 O O . SER A 1 172 ? 1.817 -12.625 9.841 1.00 90.31 172 SER A O 1
ATOM 1417 N N . LYS A 1 173 ? -0.157 -12.549 8.731 1.00 87.56 173 LYS A N 1
ATOM 1418 C CA . LYS A 1 173 ? 0.108 -13.601 7.737 1.00 87.56 173 LYS A CA 1
ATOM 1419 C C . LYS A 1 173 ? 0.964 -13.129 6.557 1.00 87.56 173 LYS A C 1
ATOM 1421 O O . LYS A 1 173 ? 1.284 -13.932 5.683 1.00 87.56 173 LYS A O 1
ATOM 1426 N N . THR A 1 174 ? 1.324 -11.850 6.514 1.00 88.94 174 THR A N 1
ATOM 1427 C CA . THR A 1 174 ? 2.248 -11.279 5.532 1.00 88.94 174 THR A CA 1
ATOM 1428 C C . THR A 1 174 ? 3.645 -11.110 6.134 1.00 88.94 174 THR A C 1
ATOM 1430 O O . THR A 1 174 ? 3.820 -11.051 7.354 1.00 88.94 174 THR A O 1
ATOM 1433 N N . ASN A 1 175 ? 4.660 -10.992 5.282 1.00 86.25 175 ASN A N 1
ATOM 1434 C CA . ASN A 1 175 ? 6.025 -10.601 5.654 1.00 86.25 175 ASN A CA 1
ATOM 1435 C C . ASN A 1 175 ? 6.308 -9.111 5.340 1.00 86.25 175 ASN A C 1
ATOM 1437 O O . ASN A 1 175 ? 7.466 -8.718 5.213 1.00 86.25 175 ASN A O 1
ATOM 1441 N N . LEU A 1 176 ? 5.260 -8.283 5.203 1.00 90.25 176 LEU A N 1
ATOM 1442 C CA . LEU A 1 176 ? 5.389 -6.881 4.792 1.00 90.25 176 LEU A CA 1
ATOM 1443 C C . LEU A 1 176 ? 5.917 -5.987 5.924 1.00 90.25 176 LEU A C 1
ATOM 1445 O O . LEU A 1 176 ? 6.882 -5.249 5.710 1.00 90.25 176 LEU A O 1
ATOM 1449 N N . LEU A 1 177 ? 5.313 -6.060 7.118 1.00 89.62 177 LEU A N 1
ATOM 1450 C CA . LEU A 1 177 ? 5.786 -5.317 8.290 1.00 89.62 177 LEU A CA 1
ATOM 1451 C C . LEU A 1 177 ? 6.929 -6.037 9.000 1.00 89.62 177 LEU A C 1
ATOM 1453 O O . LEU A 1 177 ? 6.915 -7.261 9.173 1.00 89.62 177 LEU A O 1
ATOM 1457 N N . PHE A 1 178 ? 7.877 -5.250 9.508 1.00 87.31 178 PHE A N 1
ATOM 1458 C CA . PHE A 1 178 ? 8.893 -5.758 10.422 1.00 87.31 178 PHE A CA 1
ATOM 1459 C C . PHE A 1 178 ? 8.297 -6.115 11.790 1.00 87.31 178 PHE A C 1
ATOM 1461 O O . PHE A 1 178 ? 7.251 -5.605 12.197 1.00 87.31 178 PHE A O 1
ATOM 1468 N N . SER A 1 179 ? 8.998 -6.965 12.546 1.00 83.81 179 SER A N 1
ATOM 1469 C CA . SER A 1 179 ? 8.565 -7.426 13.874 1.00 83.81 179 SER A CA 1
ATOM 1470 C C . SER A 1 179 ? 8.220 -6.274 14.826 1.00 83.81 179 SER A C 1
ATOM 1472 O O . SER A 1 179 ? 7.185 -6.326 15.490 1.00 83.81 179 SER A O 1
ATOM 1474 N N . PHE A 1 180 ? 9.021 -5.204 14.843 1.00 84.88 180 PHE A N 1
ATOM 1475 C CA . PHE A 1 180 ? 8.771 -4.036 15.693 1.00 84.88 180 PHE A CA 1
ATOM 1476 C C . PHE A 1 180 ? 7.516 -3.244 15.286 1.00 84.88 180 PHE A C 1
ATOM 1478 O O . PHE A 1 180 ? 6.846 -2.688 16.154 1.00 84.88 180 PHE A O 1
ATOM 1485 N N . GLU A 1 181 ? 7.166 -3.215 13.996 1.00 90.19 181 GLU A N 1
ATOM 1486 C CA . GLU A 1 181 ? 5.959 -2.548 13.486 1.00 90.19 181 GLU A CA 1
ATOM 1487 C C . GLU A 1 181 ? 4.712 -3.367 13.818 1.00 90.19 181 GLU A C 1
ATOM 1489 O O . GLU A 1 181 ? 3.715 -2.813 14.277 1.00 90.19 181 GLU A O 1
ATOM 1494 N N . LYS A 1 182 ? 4.796 -4.699 13.691 1.00 90.38 182 LYS A N 1
ATOM 1495 C CA . LYS A 1 182 ? 3.735 -5.620 14.130 1.00 90.38 182 LYS A CA 1
ATOM 1496 C C . LYS A 1 182 ? 3.457 -5.485 15.625 1.00 90.38 182 LYS A C 1
ATOM 1498 O O . LYS A 1 182 ? 2.302 -5.480 16.049 1.00 90.38 182 LYS A O 1
ATOM 1503 N N . MET A 1 183 ? 4.515 -5.371 16.430 1.00 88.94 183 MET A N 1
ATOM 1504 C CA . MET A 1 183 ? 4.397 -5.122 17.868 1.00 88.94 183 MET A CA 1
ATOM 1505 C C . MET A 1 183 ? 3.755 -3.761 18.149 1.00 88.94 183 MET A C 1
ATOM 1507 O O . MET A 1 183 ? 2.796 -3.704 18.915 1.00 88.94 183 MET A O 1
ATOM 1511 N N . ALA A 1 184 ? 4.223 -2.696 17.486 1.00 88.62 184 ALA A N 1
ATOM 1512 C CA . ALA A 1 184 ? 3.679 -1.347 17.639 1.00 88.62 184 ALA A CA 1
ATOM 1513 C C . ALA A 1 184 ? 2.180 -1.292 17.312 1.00 88.62 184 ALA A C 1
ATOM 1515 O O . ALA A 1 184 ? 1.402 -0.745 18.087 1.00 88.62 184 ALA A O 1
ATOM 1516 N N . LEU A 1 185 ? 1.771 -1.903 16.195 1.00 92.44 185 LEU A N 1
ATOM 1517 C CA . LEU A 1 185 ? 0.375 -1.984 15.775 1.00 92.44 185 LEU A CA 1
ATOM 1518 C C . LEU A 1 185 ? -0.483 -2.714 16.812 1.00 92.44 185 LEU A C 1
ATOM 1520 O O . LEU A 1 185 ? -1.520 -2.203 17.224 1.00 92.44 185 LEU A O 1
ATOM 1524 N N . ARG A 1 186 ? -0.049 -3.902 17.247 1.00 92.19 186 ARG A N 1
ATOM 1525 C CA . ARG A 1 186 ? -0.771 -4.700 18.247 1.00 92.19 186 ARG A CA 1
ATOM 1526 C C . ARG A 1 186 ? -0.954 -3.957 19.563 1.00 92.19 186 ARG A C 1
ATOM 1528 O O . ARG A 1 186 ? -2.028 -4.032 20.149 1.00 92.19 186 ARG A O 1
ATOM 1535 N N . ASP A 1 187 ? 0.085 -3.273 20.029 1.00 91.56 187 ASP A N 1
ATOM 1536 C CA . ASP A 1 187 ? 0.021 -2.504 21.270 1.00 91.56 187 ASP A CA 1
ATOM 1537 C C . ASP A 1 187 ? -0.895 -1.284 21.123 1.00 91.56 187 ASP A C 1
ATOM 1539 O O . ASP A 1 187 ? -1.685 -1.005 22.025 1.00 91.56 187 ASP A O 1
ATOM 1543 N N . ALA A 1 188 ? -0.838 -0.606 19.973 1.00 92.00 188 ALA A N 1
ATOM 1544 C CA . ALA A 1 188 ? -1.659 0.558 19.658 1.00 92.00 188 ALA A CA 1
ATOM 1545 C C . ALA A 1 188 ? -3.163 0.254 19.651 1.00 92.00 188 ALA A C 1
ATOM 1547 O O . ALA A 1 188 ? -3.958 1.087 20.080 1.00 92.00 188 ALA A O 1
ATOM 1548 N N . VAL A 1 189 ? -3.562 -0.937 19.194 1.00 95.06 189 VAL A N 1
ATOM 1549 C CA . VAL A 1 189 ? -4.978 -1.333 19.106 1.00 95.06 189 VAL A CA 1
ATOM 1550 C C . VAL A 1 189 ? -5.467 -2.168 20.292 1.00 95.06 189 VAL A C 1
ATOM 1552 O O . VAL A 1 189 ? -6.562 -2.721 20.244 1.00 95.06 189 VAL A O 1
ATOM 1555 N N . LYS A 1 190 ? -4.659 -2.307 21.350 1.00 93.38 190 LYS A N 1
ATOM 1556 C CA . LYS A 1 190 ? -4.995 -3.163 22.496 1.00 93.38 190 LYS A CA 1
ATOM 1557 C C . LYS A 1 190 ? -6.083 -2.567 23.393 1.00 93.38 190 LYS A C 1
ATOM 1559 O O . LYS A 1 190 ? -6.836 -3.325 23.996 1.00 93.38 190 LYS A O 1
ATOM 1564 N N . SER A 1 191 ? -6.119 -1.243 23.540 1.00 94.06 191 SER A N 1
ATOM 1565 C CA . SER A 1 191 ? -7.166 -0.558 24.305 1.00 94.06 191 SER A CA 1
ATOM 1566 C C . SER A 1 191 ? -8.405 -0.327 23.446 1.00 94.06 191 SER A C 1
ATOM 1568 O O . SER A 1 191 ? -8.293 -0.161 22.232 1.00 94.06 191 SER A O 1
ATOM 1570 N N . ASP A 1 192 ? -9.575 -0.236 24.078 1.00 95.06 192 ASP A N 1
ATOM 1571 C CA . ASP A 1 192 ? -10.831 0.051 23.374 1.00 95.06 192 ASP A CA 1
ATOM 1572 C C . ASP A 1 192 ? -10.772 1.386 22.619 1.00 95.06 192 ASP A C 1
ATOM 1574 O O . ASP A 1 192 ? -11.217 1.482 21.477 1.00 95.06 192 ASP A O 1
ATOM 1578 N N . GLU A 1 193 ? -10.151 2.405 23.217 1.00 95.12 193 GLU A N 1
ATOM 1579 C CA . GLU A 1 193 ? -9.930 3.708 22.582 1.00 95.12 193 GLU A CA 1
ATOM 1580 C C . GLU A 1 193 ? -9.008 3.611 21.356 1.00 95.12 193 GLU A C 1
ATOM 1582 O O . GLU A 1 193 ? -9.302 4.190 20.305 1.00 95.12 193 GLU A O 1
ATOM 1587 N N . GLY A 1 194 ? -7.912 2.852 21.464 1.00 95.75 194 GLY A N 1
ATOM 1588 C CA . GLY A 1 194 ? -6.973 2.632 20.367 1.00 95.75 194 GLY A CA 1
ATOM 1589 C C . GLY A 1 194 ? -7.610 1.844 19.224 1.00 95.75 194 GLY A C 1
ATOM 1590 O O . GLY A 1 194 ? -7.504 2.240 18.064 1.00 95.75 194 GLY A O 1
ATOM 1591 N N . ALA A 1 195 ? -8.345 0.776 19.547 1.00 97.44 195 ALA A N 1
ATOM 1592 C CA . ALA A 1 195 ? -9.102 -0.009 18.580 1.00 97.44 195 ALA A CA 1
ATOM 1593 C C . ALA A 1 195 ? -10.181 0.828 17.882 1.00 97.44 195 ALA A C 1
ATOM 1595 O O . ALA A 1 195 ? -10.321 0.744 16.661 1.00 97.44 195 ALA A O 1
ATOM 1596 N N . ARG A 1 196 ? -10.912 1.666 18.632 1.00 98.12 196 ARG A N 1
ATOM 1597 C CA . ARG A 1 196 ? -11.919 2.585 18.087 1.00 98.12 196 ARG A CA 1
ATOM 1598 C C . ARG A 1 196 ? -11.301 3.580 17.119 1.00 98.12 196 ARG A C 1
ATOM 1600 O O . ARG A 1 196 ? -11.752 3.639 15.980 1.00 98.12 196 ARG A O 1
ATOM 1607 N N . SER A 1 197 ? -10.264 4.300 17.543 1.00 97.69 197 SER A N 1
ATOM 1608 C CA . SER A 1 197 ? -9.572 5.292 16.711 1.00 97.69 197 SER A CA 1
ATOM 1609 C C . SER A 1 197 ? -8.983 4.664 15.447 1.00 97.69 197 SER A C 1
ATOM 1611 O O . SER A 1 197 ? -9.166 5.185 14.348 1.00 97.69 197 SER A O 1
ATOM 1613 N N . PHE A 1 198 ? -8.338 3.501 15.578 1.00 98.25 198 PHE A N 1
ATOM 1614 C CA . PHE A 1 198 ? -7.810 2.751 14.442 1.00 98.25 198 PHE A CA 1
ATOM 1615 C C . PHE A 1 198 ? -8.919 2.341 13.466 1.00 98.25 198 PHE A C 1
ATOM 1617 O O . PHE A 1 198 ? -8.806 2.589 12.269 1.00 98.25 198 PHE A O 1
ATOM 1624 N N . ALA A 1 199 ? -9.998 1.732 13.962 1.00 98.50 199 ALA A N 1
ATOM 1625 C CA . ALA A 1 199 ? -11.073 1.210 13.126 1.00 98.50 199 ALA A CA 1
ATOM 1626 C C . ALA A 1 199 ? -11.821 2.320 12.375 1.00 98.50 199 ALA A C 1
ATOM 1628 O O . ALA A 1 199 ? -12.083 2.177 11.179 1.00 98.50 199 ALA A O 1
ATOM 1629 N N . THR A 1 200 ? -12.156 3.425 13.046 1.00 98.31 200 THR A N 1
ATOM 1630 C CA . THR A 1 200 ? -12.870 4.545 12.419 1.00 98.31 200 THR A CA 1
ATOM 1631 C C . THR A 1 200 ? -11.987 5.286 11.420 1.00 98.31 200 THR A C 1
ATOM 1633 O O . THR A 1 200 ? -12.432 5.527 10.298 1.00 98.31 200 THR A O 1
ATOM 1636 N N . GLY A 1 201 ? -10.733 5.582 11.776 1.00 98.31 201 GLY A N 1
ATOM 1637 C CA . GLY A 1 201 ? -9.794 6.249 10.874 1.00 98.31 201 GLY A CA 1
ATOM 1638 C C . GLY A 1 201 ? -9.434 5.392 9.661 1.00 98.31 201 GLY A C 1
ATOM 1639 O O . GLY A 1 201 ? -9.368 5.902 8.544 1.00 98.31 201 GLY A O 1
ATOM 1640 N N . LEU A 1 202 ? -9.285 4.076 9.841 1.00 98.56 202 LEU A N 1
ATOM 1641 C CA . LEU A 1 202 ? -9.028 3.165 8.728 1.00 98.56 202 LEU A CA 1
ATOM 1642 C C . LEU A 1 202 ? -10.240 3.046 7.795 1.00 98.56 202 LEU A C 1
ATOM 1644 O O . LEU A 1 202 ? -10.082 3.022 6.574 1.00 98.56 202 LEU A O 1
ATOM 1648 N N . TYR A 1 203 ? -11.457 3.007 8.345 1.00 98.50 203 TYR A N 1
ATOM 1649 C CA . TYR A 1 203 ? -12.671 3.027 7.531 1.00 98.50 203 TYR A CA 1
ATOM 1650 C C . TYR A 1 203 ? -12.789 4.326 6.724 1.00 98.50 203 TYR A C 1
ATOM 1652 O O . TYR A 1 203 ? -13.093 4.272 5.530 1.00 98.50 203 TYR A O 1
ATOM 1660 N N . ASP A 1 204 ? -12.533 5.482 7.350 1.00 98.25 204 ASP A N 1
ATOM 1661 C CA . ASP A 1 204 ? -12.536 6.775 6.660 1.00 98.25 204 ASP A CA 1
ATOM 1662 C C . ASP A 1 204 ? -11.499 6.796 5.535 1.00 98.25 204 ASP A C 1
ATOM 1664 O O . ASP A 1 204 ? -11.840 7.139 4.405 1.00 98.25 204 ASP A O 1
ATOM 1668 N N . PHE A 1 205 ? -10.276 6.324 5.789 1.00 98.50 205 PHE A N 1
ATOM 1669 C CA . PHE A 1 205 ? -9.233 6.237 4.770 1.00 98.50 205 PHE A CA 1
ATOM 1670 C C . PHE A 1 205 ? -9.696 5.464 3.523 1.00 98.50 205 PHE A C 1
ATOM 1672 O O . PHE A 1 205 ? -9.673 5.979 2.396 1.00 98.50 205 PHE A O 1
ATOM 1679 N N . LEU A 1 206 ? -10.171 4.236 3.736 1.00 97.62 206 LEU A N 1
ATOM 1680 C CA . LEU A 1 206 ? -10.498 3.303 2.661 1.00 97.62 206 LEU A CA 1
ATOM 1681 C C . LEU A 1 206 ? -11.801 3.668 1.943 1.00 97.62 206 LEU A C 1
ATOM 1683 O O . LEU A 1 206 ? -11.863 3.646 0.715 1.00 97.62 206 LEU A O 1
ATOM 1687 N N . TYR A 1 207 ? -12.844 4.033 2.689 1.00 96.62 207 TYR A N 1
ATOM 1688 C CA . TYR A 1 207 ? -14.215 4.104 2.173 1.00 96.62 207 TYR A CA 1
ATOM 1689 C C . TYR A 1 207 ? -14.902 5.459 2.382 1.00 96.62 207 TYR A C 1
ATOM 1691 O O . TYR A 1 207 ? -16.071 5.613 2.002 1.00 96.62 207 TYR A O 1
ATOM 1699 N N . GLY A 1 208 ? -14.199 6.437 2.960 1.00 95.12 208 GLY A N 1
ATOM 1700 C CA . GLY A 1 208 ? -14.650 7.821 3.062 1.00 95.12 208 GLY A CA 1
ATOM 1701 C C . GLY A 1 208 ? -14.896 8.450 1.688 1.00 95.12 208 GLY A C 1
ATOM 1702 O O . GLY A 1 208 ? -14.310 8.039 0.679 1.00 95.12 208 GLY A O 1
ATOM 1703 N N . LYS A 1 209 ? -15.788 9.446 1.658 1.00 93.62 209 LYS A N 1
ATOM 1704 C CA . LYS A 1 209 ? -16.249 10.126 0.431 1.00 93.62 209 LYS A CA 1
ATOM 1705 C C . LYS A 1 209 ? -15.301 11.227 -0.053 1.00 93.62 209 LYS A C 1
ATOM 1707 O O . LYS A 1 209 ? -15.406 11.651 -1.200 1.00 93.62 209 LYS A O 1
ATOM 1712 N N . ASP A 1 210 ? -14.409 11.683 0.819 1.00 95.62 210 ASP A N 1
ATOM 1713 C CA . ASP A 1 210 ? -13.478 12.768 0.530 1.00 95.62 210 ASP A CA 1
ATOM 1714 C C . ASP A 1 210 ? -12.377 12.350 -0.451 1.00 95.62 210 ASP A C 1
ATOM 1716 O O . ASP A 1 210 ? -12.167 11.170 -0.755 1.00 95.62 210 ASP A O 1
ATOM 1720 N N . LYS A 1 211 ? -11.624 13.346 -0.925 1.00 93.62 211 LYS A N 1
ATOM 1721 C CA . LYS A 1 211 ? -10.451 13.120 -1.772 1.00 93.62 211 LYS A CA 1
ATOM 1722 C C . LYS A 1 211 ? -9.419 12.270 -1.034 1.00 93.62 211 LYS A C 1
ATOM 1724 O O . LYS A 1 211 ? -9.194 12.448 0.160 1.00 93.62 211 LYS A O 1
ATOM 1729 N N . VAL A 1 212 ? -8.735 11.396 -1.774 1.00 93.19 212 VAL A N 1
ATOM 1730 C CA . VAL A 1 212 ? -7.698 10.500 -1.231 1.00 93.19 212 VAL A CA 1
ATOM 1731 C C . VAL A 1 212 ? -6.624 11.242 -0.426 1.00 93.19 212 VAL A C 1
ATOM 1733 O O . VAL A 1 212 ? -6.206 10.738 0.607 1.00 93.19 212 VAL A O 1
ATOM 1736 N N . GLU A 1 213 ? -6.263 12.459 -0.834 1.00 95.12 213 GLU A N 1
ATOM 1737 C CA . GLU A 1 213 ? -5.359 13.356 -0.106 1.00 95.12 213 GLU A CA 1
ATOM 1738 C C . GLU A 1 213 ? -5.812 13.617 1.332 1.00 95.12 213 GLU A C 1
ATOM 1740 O O . GLU A 1 213 ? -5.071 13.377 2.282 1.00 95.12 213 GLU A O 1
ATOM 1745 N N . GLN A 1 214 ? -7.059 14.058 1.491 1.00 96.94 214 GLN A N 1
ATOM 1746 C CA . GLN A 1 214 ? -7.632 14.412 2.787 1.00 96.94 214 GLN A CA 1
ATOM 1747 C C . GLN A 1 214 ? -7.792 13.168 3.662 1.00 96.94 214 GLN A C 1
ATOM 1749 O O . GLN A 1 214 ? -7.425 13.176 4.835 1.00 96.94 214 GLN A O 1
ATOM 1754 N N . LYS A 1 215 ? -8.273 12.073 3.063 1.00 97.69 215 LYS A N 1
ATOM 1755 C CA . LYS A 1 215 ? -8.429 10.777 3.732 1.00 97.69 215 LYS A CA 1
ATOM 1756 C C . LYS A 1 215 ? -7.092 10.225 4.230 1.00 97.69 215 LYS A C 1
ATOM 1758 O O . LYS A 1 215 ? -6.997 9.770 5.364 1.00 97.69 215 LYS A O 1
ATOM 1763 N N . PHE A 1 216 ? -6.047 10.288 3.403 1.00 97.75 216 PHE A N 1
ATOM 1764 C CA . PHE A 1 216 ? -4.707 9.838 3.775 1.00 97.75 216 PHE A CA 1
ATOM 1765 C C . PHE A 1 216 ? -4.081 10.742 4.845 1.00 97.75 216 PHE A C 1
ATOM 1767 O O . PHE A 1 216 ? -3.470 10.235 5.779 1.00 97.75 216 PHE A O 1
ATOM 1774 N N . GLY A 1 217 ? -4.269 12.064 4.758 1.00 97.81 217 GLY A N 1
ATOM 1775 C CA . GLY A 1 217 ? -3.823 13.006 5.790 1.00 97.81 217 GLY A CA 1
ATOM 1776 C C . GLY A 1 217 ? -4.424 12.695 7.164 1.00 97.81 217 GLY A C 1
ATOM 1777 O O . GLY A 1 217 ? -3.685 12.481 8.124 1.00 97.81 217 GLY A O 1
ATOM 1778 N N . ARG A 1 218 ? -5.752 12.538 7.242 1.00 98.06 218 ARG A N 1
ATOM 1779 C CA . ARG A 1 218 ? -6.440 12.142 8.486 1.00 98.06 218 ARG A CA 1
ATOM 1780 C C . ARG A 1 218 ? -6.028 10.759 8.981 1.00 98.06 218 ARG A C 1
ATOM 1782 O O . ARG A 1 218 ? -5.964 10.524 10.187 1.00 98.06 218 ARG A O 1
ATOM 1789 N N . TRP A 1 219 ? -5.722 9.835 8.073 1.00 98.38 219 TRP A N 1
ATOM 1790 C CA . TRP A 1 219 ? -5.190 8.525 8.442 1.00 98.38 219 TRP A CA 1
ATOM 1791 C C . TRP A 1 219 ? -3.811 8.626 9.097 1.00 98.38 219 TRP A C 1
ATOM 1793 O O . TRP A 1 219 ? -3.581 8.026 10.145 1.00 98.38 219 TRP A O 1
ATOM 1803 N N . VAL A 1 220 ? -2.912 9.434 8.532 1.00 97.81 220 VAL A N 1
ATOM 1804 C CA . VAL A 1 220 ? -1.599 9.726 9.121 1.00 97.81 220 VAL A CA 1
ATOM 1805 C C . VAL A 1 220 ? -1.753 10.328 10.520 1.00 97.81 220 VAL A C 1
ATOM 1807 O O . VAL A 1 220 ? -1.079 9.881 11.446 1.00 97.81 220 VAL A O 1
ATOM 1810 N N . GLU A 1 221 ? -2.666 11.285 10.699 1.00 96.62 221 GLU A N 1
ATOM 1811 C CA . GLU A 1 221 ? -2.980 11.882 12.006 1.00 96.62 221 GLU A CA 1
ATOM 1812 C C . GLU A 1 221 ? -3.538 10.851 12.994 1.00 96.62 221 GLU A C 1
ATOM 1814 O O . GLU A 1 221 ? -3.080 10.781 14.134 1.00 96.62 221 GLU A O 1
ATOM 1819 N N . THR A 1 222 ? -4.458 9.992 12.543 1.00 96.81 222 THR A N 1
ATOM 1820 C CA . THR A 1 222 ? -5.021 8.902 13.353 1.00 96.81 222 THR A CA 1
ATOM 1821 C C . THR A 1 222 ? -3.909 7.993 13.862 1.00 96.81 222 THR A C 1
ATOM 1823 O O . THR A 1 222 ? -3.786 7.770 15.063 1.00 96.81 222 THR A O 1
ATOM 1826 N N . VAL A 1 223 ? -3.051 7.504 12.962 1.00 95.69 223 VAL A N 1
ATOM 1827 C CA . VAL A 1 223 ? -1.926 6.626 13.307 1.00 95.69 223 VAL A CA 1
ATOM 1828 C C . VAL A 1 223 ? -0.922 7.336 14.219 1.00 95.69 223 VAL A C 1
ATOM 1830 O O . VAL A 1 223 ? -0.340 6.713 15.110 1.00 95.69 223 VAL A O 1
ATOM 1833 N N . ALA A 1 224 ? -0.722 8.643 14.037 1.00 93.75 224 ALA A N 1
ATOM 1834 C CA . ALA A 1 224 ? 0.126 9.440 14.911 1.00 93.75 224 ALA A CA 1
ATOM 1835 C C . ALA A 1 224 ? -0.435 9.530 16.340 1.00 93.75 224 ALA A C 1
ATOM 1837 O O . ALA A 1 224 ? 0.357 9.474 17.284 1.00 93.75 224 ALA A O 1
ATOM 1838 N N . ALA A 1 225 ? -1.755 9.637 16.489 1.00 93.19 225 ALA A N 1
ATOM 1839 C CA . ALA A 1 225 ? -2.445 9.767 17.770 1.00 93.19 225 ALA A CA 1
ATOM 1840 C C . ALA A 1 225 ? -2.656 8.434 18.511 1.00 93.19 225 ALA A C 1
ATOM 1842 O O . ALA A 1 225 ? -2.974 8.450 19.699 1.00 93.19 225 ALA A O 1
ATOM 1843 N N . LEU A 1 226 ? -2.469 7.285 17.848 1.00 92.38 226 LEU A N 1
ATOM 1844 C CA . LEU A 1 226 ? -2.651 5.984 18.490 1.00 92.38 226 LEU A CA 1
ATOM 1845 C C . LEU A 1 226 ? -1.728 5.796 19.713 1.00 92.38 226 LEU A C 1
ATOM 1847 O O . LEU A 1 226 ? -0.575 6.249 19.685 1.00 92.38 226 LEU A O 1
ATOM 1851 N N . PRO A 1 227 ? -2.192 5.078 20.759 1.00 82.75 227 PRO A N 1
ATOM 1852 C CA . PRO A 1 227 ? -1.411 4.815 21.964 1.00 82.75 227 PRO A CA 1
ATOM 1853 C C . PRO A 1 227 ? -0.028 4.230 21.658 1.00 82.75 227 PRO A C 1
ATOM 1855 O O . PRO A 1 227 ? 0.112 3.288 20.877 1.00 82.75 227 PRO A O 1
ATOM 1858 N N . ARG A 1 228 ? 1.009 4.766 22.313 1.00 72.88 228 ARG A N 1
ATOM 1859 C CA . ARG A 1 228 ? 2.403 4.325 22.151 1.00 72.88 228 ARG A CA 1
ATOM 1860 C C . ARG A 1 228 ? 2.948 3.851 23.488 1.00 72.88 228 ARG A C 1
ATOM 1862 O O . ARG A 1 228 ? 2.957 4.615 24.447 1.00 72.88 228 ARG A O 1
ATOM 1869 N N . ARG A 1 229 ? 3.430 2.606 23.550 1.00 65.25 229 ARG A N 1
ATOM 1870 C CA . ARG A 1 229 ? 4.136 2.088 24.736 1.00 65.25 229 ARG A CA 1
ATOM 1871 C C . ARG A 1 229 ? 5.650 2.232 24.635 1.00 65.25 229 ARG A C 1
ATOM 1873 O O . ARG A 1 229 ? 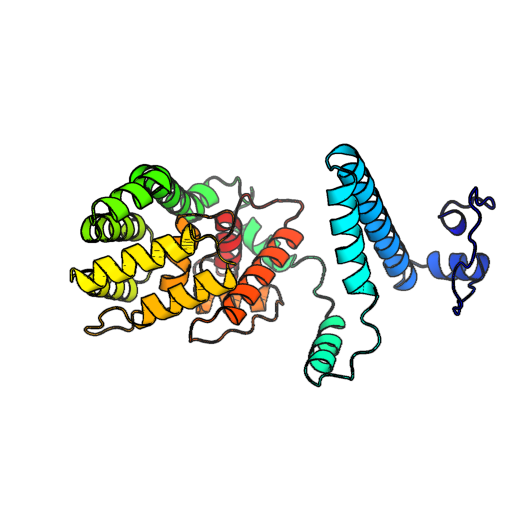6.259 2.782 25.541 1.00 65.25 229 ARG A O 1
ATOM 1880 N N . GLN A 1 230 ? 6.252 1.729 23.557 1.00 60.72 2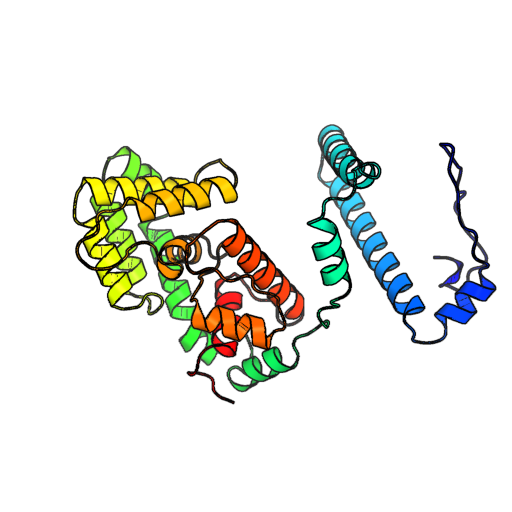30 GLN A N 1
ATOM 1881 C CA . GLN A 1 230 ? 7.716 1.671 23.412 1.00 60.72 230 GLN A CA 1
ATOM 1882 C C . GLN A 1 230 ? 8.191 2.096 22.018 1.00 60.72 230 GLN A C 1
ATOM 1884 O O . GLN A 1 230 ? 9.121 2.888 21.891 1.00 60.72 230 GLN A O 1
ATOM 1889 N N . THR A 1 231 ? 7.548 1.599 20.961 1.00 65.62 231 THR A N 1
ATOM 1890 C CA . THR A 1 231 ? 7.945 1.837 19.569 1.00 65.62 231 THR A CA 1
ATOM 1891 C C . THR A 1 231 ? 7.082 2.904 18.897 1.00 65.62 231 THR A C 1
ATOM 1893 O O . THR A 1 231 ? 5.923 3.132 19.252 1.00 65.62 231 THR A O 1
ATOM 1896 N N . ARG A 1 232 ? 7.657 3.598 17.907 1.00 70.44 232 ARG A N 1
ATOM 1897 C CA . ARG A 1 232 ? 6.910 4.556 17.082 1.00 70.44 232 ARG A CA 1
ATOM 1898 C C . ARG A 1 232 ? 5.906 3.792 16.220 1.00 70.44 232 ARG A C 1
ATOM 1900 O O . ARG A 1 232 ? 6.308 2.970 15.407 1.00 70.44 232 AR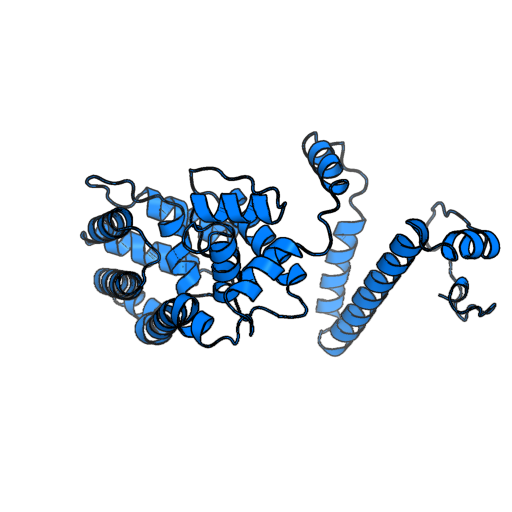G A O 1
ATOM 1907 N N . VAL A 1 233 ? 4.624 4.109 16.382 1.00 74.94 233 VAL A N 1
ATOM 1908 C CA . VAL A 1 233 ? 3.536 3.558 15.559 1.00 74.94 233 VAL A CA 1
ATOM 1909 C C . VAL A 1 233 ? 3.520 4.221 14.175 1.00 74.94 233 VAL A C 1
ATOM 1911 O O . VAL A 1 233 ? 3.302 3.562 13.168 1.00 74.94 233 VAL A O 1
ATOM 1914 N N . LEU A 1 234 ? 3.823 5.520 14.095 1.00 88.81 234 LEU A N 1
ATOM 1915 C CA . LEU A 1 234 ? 3.821 6.251 12.830 1.00 88.81 234 LEU A CA 1
ATOM 1916 C C . LEU A 1 234 ? 5.053 5.917 11.971 1.00 88.81 234 LEU A C 1
ATOM 1918 O O . LEU A 1 234 ? 6.107 6.544 12.110 1.00 88.81 234 LEU A O 1
ATOM 1922 N N . THR A 1 235 ? 4.899 4.953 11.063 1.00 93.06 235 THR A N 1
ATOM 1923 C CA . THR A 1 235 ? 5.886 4.586 10.037 1.00 93.06 235 THR A CA 1
ATOM 1924 C C . THR A 1 235 ? 5.236 4.499 8.657 1.00 93.06 235 THR A C 1
ATOM 1926 O O . THR A 1 235 ? 4.029 4.287 8.532 1.00 93.06 235 THR A O 1
ATOM 1929 N N . TRP A 1 236 ? 6.040 4.652 7.600 1.00 96.38 236 TRP A N 1
ATOM 1930 C CA . TRP A 1 236 ? 5.578 4.490 6.219 1.00 96.38 236 TRP A CA 1
ATOM 1931 C C . TRP A 1 236 ? 4.945 3.122 5.923 1.00 96.38 236 TRP A C 1
ATOM 1933 O O . TRP A 1 236 ? 3.858 3.106 5.336 1.00 96.38 236 TRP A O 1
ATOM 1943 N N . PRO A 1 237 ? 5.552 1.990 6.336 1.00 96.62 237 PRO A N 1
ATOM 1944 C CA . PRO A 1 237 ? 4.918 0.690 6.162 1.00 96.62 237 PRO A CA 1
ATOM 1945 C C . PRO A 1 237 ? 3.537 0.630 6.816 1.00 96.62 237 PRO A C 1
ATOM 1947 O O . PRO A 1 237 ? 2.574 0.221 6.170 1.00 96.62 237 PRO A O 1
ATOM 1950 N N . LEU A 1 238 ? 3.395 1.124 8.051 1.00 95.06 238 LEU A N 1
ATOM 1951 C CA . LEU A 1 238 ? 2.123 1.043 8.765 1.00 95.06 238 LEU A CA 1
ATOM 1952 C C . LEU A 1 238 ? 1.014 1.877 8.110 1.00 95.06 238 LEU A C 1
ATOM 1954 O O . LEU A 1 238 ? -0.113 1.404 7.966 1.00 95.06 238 LEU A O 1
ATOM 1958 N N . VAL A 1 239 ? 1.311 3.105 7.677 1.00 97.44 239 VAL A N 1
ATOM 1959 C CA . VAL A 1 239 ? 0.275 3.959 7.069 1.00 97.44 239 VAL A CA 1
ATOM 1960 C C . VAL A 1 239 ? -0.128 3.492 5.666 1.00 97.44 239 VAL A C 1
ATOM 1962 O O . VAL A 1 239 ? -1.217 3.830 5.213 1.00 97.44 239 VAL A O 1
ATOM 1965 N N . THR A 1 240 ? 0.709 2.706 4.979 1.00 98.31 240 THR A N 1
ATOM 1966 C CA . THR A 1 240 ? 0.445 2.263 3.597 1.00 98.31 240 THR A CA 1
ATOM 1967 C C . THR A 1 240 ? -0.050 0.821 3.476 1.00 98.31 240 THR A C 1
ATOM 1969 O O . THR A 1 240 ? -0.690 0.492 2.477 1.00 98.31 240 THR A O 1
ATOM 1972 N N . ILE A 1 241 ? 0.180 -0.040 4.476 1.00 98.00 241 ILE A N 1
ATOM 1973 C CA . ILE A 1 241 ? -0.113 -1.476 4.362 1.00 98.00 241 ILE A CA 1
ATOM 1974 C C . ILE A 1 241 ? -1.599 -1.794 4.196 1.00 98.00 241 ILE A C 1
ATOM 1976 O O . ILE A 1 241 ? -1.958 -2.593 3.336 1.00 98.00 241 ILE A O 1
ATOM 1980 N N . PHE A 1 242 ? -2.482 -1.165 4.971 1.00 98.12 242 PHE A N 1
ATOM 1981 C CA . PHE A 1 242 ? -3.905 -1.503 4.905 1.00 98.12 242 PHE A CA 1
ATOM 1982 C C . PHE A 1 242 ? -4.560 -1.000 3.624 1.00 98.12 242 PHE A C 1
ATOM 1984 O O . PHE A 1 242 ? -5.394 -1.703 3.067 1.00 98.12 242 PHE A O 1
ATOM 1991 N N . GLY A 1 243 ? -4.139 0.161 3.111 1.00 97.75 243 GLY A N 1
ATOM 1992 C CA . GLY A 1 243 ? -4.544 0.618 1.781 1.00 97.75 243 GLY A CA 1
ATOM 1993 C C . GLY A 1 243 ? -4.127 -0.382 0.707 1.00 97.75 243 GLY A C 1
ATOM 1994 O O . GLY A 1 243 ? -4.956 -0.795 -0.097 1.00 97.75 243 GLY A O 1
ATOM 1995 N N . PHE A 1 244 ? -2.863 -0.811 0.746 1.00 98.31 244 PHE A N 1
ATOM 1996 C CA . PHE A 1 244 ? -2.294 -1.777 -0.192 1.00 98.31 244 PHE A CA 1
ATOM 1997 C C . PHE A 1 244 ? -3.002 -3.139 -0.172 1.00 98.31 244 PHE A C 1
ATOM 1999 O O . PHE A 1 244 ? -3.247 -3.712 -1.228 1.00 98.31 244 PHE A O 1
ATOM 2006 N N . ILE A 1 245 ? -3.362 -3.643 1.012 1.00 98.12 245 ILE A N 1
ATOM 2007 C CA . ILE A 1 245 ? -4.095 -4.909 1.156 1.00 98.12 245 ILE A CA 1
ATOM 2008 C C . ILE A 1 245 ? -5.561 -4.750 0.742 1.00 98.12 245 ILE A C 1
ATOM 2010 O O . ILE A 1 245 ? -6.100 -5.611 0.056 1.00 98.12 245 ILE A O 1
ATOM 2014 N N . ALA A 1 246 ? -6.233 -3.679 1.165 1.00 97.69 246 ALA A N 1
ATOM 2015 C CA . ALA A 1 246 ? -7.669 -3.520 0.959 1.00 97.69 246 ALA A CA 1
ATOM 2016 C C . ALA A 1 246 ? -8.030 -3.147 -0.484 1.00 97.69 246 ALA A C 1
ATOM 2018 O O . ALA A 1 246 ? -9.031 -3.627 -1.011 1.00 97.69 246 ALA A O 1
ATOM 2019 N N . LEU A 1 247 ? -7.234 -2.272 -1.104 1.00 97.06 247 LEU A N 1
ATOM 2020 C CA . LEU A 1 247 ? -7.499 -1.665 -2.408 1.00 97.06 247 LEU A CA 1
ATOM 2021 C C . LEU A 1 247 ? -6.210 -1.672 -3.261 1.00 97.06 247 LEU A C 1
ATOM 2023 O O . LEU A 1 247 ? -5.647 -0.607 -3.549 1.00 97.06 247 LEU A O 1
ATOM 2027 N N . PRO A 1 248 ? -5.726 -2.859 -3.681 1.00 97.00 248 PRO A N 1
ATOM 2028 C CA . PRO A 1 248 ? -4.474 -3.000 -4.431 1.00 97.00 248 PRO A CA 1
ATOM 2029 C C . PRO A 1 248 ? -4.517 -2.341 -5.817 1.00 97.00 248 PRO A C 1
ATOM 2031 O O . PRO A 1 248 ? -3.479 -2.155 -6.440 1.00 97.00 248 PRO A O 1
ATOM 2034 N N . GLU A 1 249 ? -5.689 -1.937 -6.304 1.00 94.75 249 GLU A N 1
ATOM 2035 C CA . GLU A 1 249 ? -5.812 -1.181 -7.554 1.00 94.75 249 GLU A CA 1
ATOM 2036 C C . GLU A 1 249 ? -5.389 0.287 -7.418 1.00 94.75 249 GLU A C 1
ATOM 2038 O O . GLU A 1 249 ? -5.000 0.919 -8.400 1.00 94.75 249 GLU A O 1
ATOM 2043 N N . THR A 1 250 ? -5.453 0.847 -6.205 1.00 92.81 250 THR A N 1
ATOM 2044 C CA . THR A 1 250 ? -5.244 2.284 -5.969 1.00 92.81 250 THR A CA 1
ATOM 2045 C C . THR A 1 250 ? -4.053 2.580 -5.075 1.00 92.81 250 THR A C 1
ATOM 2047 O O . THR A 1 250 ? -3.385 3.596 -5.263 1.00 92.81 250 THR A O 1
ATOM 2050 N N . HIS A 1 251 ? -3.792 1.728 -4.087 1.00 97.50 251 HIS A N 1
ATOM 2051 C CA . HIS A 1 251 ? -2.806 1.993 -3.050 1.00 97.50 251 HIS A CA 1
ATOM 2052 C C . HIS A 1 251 ? -1.591 1.089 -3.185 1.00 97.50 251 HIS A C 1
ATOM 2054 O O . HIS A 1 251 ? -1.710 -0.105 -3.427 1.00 97.50 251 HIS A O 1
ATOM 2060 N N . ILE A 1 252 ? -0.415 1.674 -2.971 1.00 98.06 252 ILE A N 1
ATOM 2061 C CA . ILE A 1 252 ? 0.874 0.984 -2.979 1.00 98.06 252 ILE A CA 1
ATOM 2062 C C . ILE A 1 252 ? 1.517 1.015 -1.587 1.00 98.06 252 ILE A C 1
ATOM 2064 O O . ILE A 1 252 ? 1.356 1.990 -0.848 1.00 98.06 252 ILE A O 1
ATOM 2068 N N . PHE A 1 253 ? 2.237 -0.052 -1.237 1.00 98.25 253 PHE A N 1
ATOM 2069 C CA . PHE A 1 253 ? 2.982 -0.178 0.016 1.00 98.25 253 PHE A CA 1
ATOM 2070 C C . PHE A 1 253 ? 4.389 0.425 -0.091 1.00 98.25 253 PHE A C 1
ATOM 2072 O O . PHE A 1 253 ? 5.111 0.169 -1.057 1.00 98.25 253 PHE A O 1
ATOM 2079 N N . LEU A 1 254 ? 4.790 1.206 0.918 1.00 97.56 254 LEU A N 1
ATOM 2080 C CA . LEU A 1 254 ? 6.077 1.905 0.960 1.00 97.56 254 LEU A CA 1
ATOM 2081 C C . LEU A 1 254 ? 7.002 1.275 2.004 1.00 97.56 254 LEU A C 1
ATOM 2083 O O . LEU A 1 254 ? 6.777 1.407 3.208 1.00 97.56 254 LEU A O 1
ATOM 2087 N N . LYS A 1 255 ? 8.106 0.680 1.539 1.00 94.69 255 LYS A N 1
ATOM 2088 C CA . LYS A 1 255 ? 9.219 0.239 2.389 1.00 94.69 255 LYS A CA 1
ATOM 2089 C C . LYS A 1 255 ? 10.434 1.151 2.164 1.00 94.69 255 LYS A C 1
ATOM 2091 O O . LYS A 1 255 ? 11.084 1.033 1.128 1.00 94.69 255 LYS A O 1
ATOM 2096 N N . PRO A 1 256 ? 10.773 2.051 3.111 1.00 94.12 256 PRO A N 1
ATOM 2097 C CA . PRO A 1 256 ? 11.664 3.186 2.862 1.00 94.12 256 PRO A CA 1
ATOM 2098 C C . PRO A 1 256 ? 12.987 2.901 2.152 1.00 94.12 256 PRO A C 1
ATOM 2100 O O . PRO A 1 256 ? 13.346 3.605 1.213 1.00 94.12 256 PRO A O 1
ATOM 2103 N N . THR A 1 257 ? 13.754 1.912 2.608 1.00 92.88 257 THR A N 1
ATOM 2104 C CA . THR A 1 257 ? 15.072 1.618 2.025 1.00 92.88 257 THR A CA 1
ATOM 2105 C C . THR A 1 257 ? 14.929 1.076 0.611 1.00 92.88 257 THR A C 1
ATOM 2107 O O . THR A 1 257 ? 15.466 1.670 -0.319 1.00 92.88 257 THR A O 1
ATOM 2110 N N . VAL A 1 258 ? 14.112 0.038 0.444 1.00 94.25 258 VAL A N 1
ATOM 2111 C CA . VAL A 1 258 ? 13.906 -0.629 -0.843 1.00 94.25 258 VAL A CA 1
ATOM 2112 C C . VAL A 1 258 ? 13.292 0.316 -1.874 1.00 94.25 258 VAL A C 1
ATOM 2114 O O . VAL A 1 258 ? 13.781 0.398 -2.994 1.00 94.25 258 VAL A O 1
ATOM 2117 N N . THR A 1 259 ? 12.284 1.109 -1.497 1.00 96.69 259 THR A N 1
ATOM 2118 C CA . THR A 1 259 ? 11.657 2.079 -2.407 1.00 96.69 259 THR A CA 1
ATOM 2119 C C . THR A 1 259 ? 12.640 3.162 -2.864 1.00 96.69 259 THR A C 1
ATOM 2121 O O . THR A 1 259 ? 12.622 3.537 -4.034 1.00 96.69 259 THR A O 1
ATOM 2124 N N . ARG A 1 260 ? 13.531 3.647 -1.984 1.00 96.50 260 ARG A N 1
ATOM 2125 C CA . ARG A 1 260 ? 14.564 4.633 -2.357 1.00 96.50 260 ARG A CA 1
ATOM 2126 C C . ARG A 1 260 ? 15.590 4.058 -3.326 1.00 96.50 260 ARG A C 1
ATOM 2128 O O . ARG A 1 260 ? 15.932 4.727 -4.297 1.00 96.50 260 ARG A O 1
ATOM 2135 N N . VAL A 1 261 ? 16.071 2.839 -3.072 1.00 95.12 261 VAL A N 1
ATOM 2136 C CA . VAL A 1 261 ? 17.006 2.163 -3.983 1.00 95.12 261 VAL A CA 1
ATOM 2137 C C . VAL A 1 261 ? 16.323 1.920 -5.326 1.00 95.12 261 VAL A C 1
ATOM 2139 O O . VAL A 1 261 ? 16.856 2.324 -6.349 1.00 95.12 261 VAL A O 1
ATOM 2142 N N . ALA A 1 262 ? 15.095 1.396 -5.332 1.00 95.62 262 ALA A N 1
ATOM 2143 C CA . ALA A 1 262 ? 14.326 1.182 -6.555 1.00 95.62 262 ALA A CA 1
ATOM 2144 C C . ALA A 1 262 ? 14.138 2.468 -7.376 1.00 95.62 262 ALA A C 1
ATOM 2146 O O . ALA A 1 262 ? 14.320 2.448 -8.590 1.00 95.62 262 ALA A O 1
ATOM 2147 N N . ALA A 1 263 ? 13.815 3.590 -6.725 1.00 94.62 263 ALA A N 1
ATOM 2148 C CA . ALA A 1 263 ? 13.694 4.883 -7.393 1.00 94.62 263 ALA A CA 1
ATOM 2149 C C . ALA A 1 263 ? 15.023 5.337 -8.009 1.00 94.62 263 ALA A C 1
ATOM 2151 O O . ALA A 1 263 ? 15.048 5.733 -9.172 1.00 94.62 263 ALA A O 1
ATOM 2152 N N . ARG A 1 264 ? 16.136 5.201 -7.274 1.00 92.81 264 ARG A N 1
ATOM 2153 C CA . ARG A 1 264 ? 17.482 5.493 -7.787 1.00 92.81 264 ARG A CA 1
ATOM 2154 C C . ARG A 1 264 ? 17.831 4.617 -8.989 1.00 92.81 264 ARG A C 1
ATOM 2156 O O . ARG A 1 264 ? 18.301 5.145 -9.992 1.00 92.81 264 ARG A O 1
ATOM 2163 N N . GLU A 1 265 ? 17.586 3.310 -8.911 1.00 91.19 265 GLU A N 1
ATOM 2164 C CA . GLU A 1 265 ? 17.896 2.379 -10.000 1.00 91.19 265 GLU A CA 1
ATOM 2165 C C . GLU A 1 265 ? 17.048 2.642 -11.251 1.00 91.19 265 GLU A C 1
ATOM 2167 O O . GLU A 1 265 ? 17.545 2.506 -12.373 1.00 91.19 265 GLU A O 1
ATOM 2172 N N . PHE A 1 266 ? 15.798 3.062 -11.052 1.00 91.38 266 PHE A N 1
ATOM 2173 C CA . PHE A 1 266 ? 14.877 3.472 -12.109 1.00 91.38 266 PHE A CA 1
ATOM 2174 C C . PHE A 1 266 ? 15.168 4.880 -12.655 1.00 91.38 266 PHE A C 1
ATOM 2176 O O . PHE A 1 266 ? 14.695 5.235 -13.730 1.00 91.38 266 PHE A O 1
ATOM 2183 N N . GLY A 1 267 ? 15.949 5.688 -11.934 1.00 90.38 267 GLY A N 1
ATOM 2184 C CA . GLY A 1 267 ? 16.213 7.088 -12.266 1.00 90.38 267 GLY A CA 1
ATOM 2185 C C . GLY A 1 267 ? 15.067 8.042 -11.916 1.00 90.38 267 GLY A C 1
ATOM 2186 O O . GLY A 1 267 ? 15.045 9.155 -12.424 1.00 90.38 267 GLY A O 1
ATOM 2187 N N . PHE A 1 268 ? 14.118 7.634 -11.069 1.00 90.00 268 PHE A N 1
ATOM 2188 C CA . PHE A 1 268 ? 13.016 8.482 -10.613 1.00 90.00 268 PHE A CA 1
ATOM 2189 C C . PHE A 1 268 ? 13.444 9.356 -9.425 1.00 90.00 268 PHE A C 1
ATOM 2191 O O . PHE A 1 268 ? 13.989 8.855 -8.439 1.00 90.00 268 PHE A O 1
ATOM 2198 N N . ASP A 1 269 ? 13.138 10.653 -9.483 1.00 90.88 269 ASP A N 1
ATOM 2199 C CA . ASP A 1 269 ? 13.388 11.596 -8.389 1.00 90.88 269 ASP A CA 1
ATOM 2200 C C . ASP A 1 269 ? 12.353 11.427 -7.259 1.00 90.88 269 ASP A C 1
ATOM 2202 O O . ASP A 1 269 ? 11.327 12.111 -7.189 1.00 90.88 269 ASP A O 1
ATOM 2206 N N . PHE A 1 270 ? 12.598 10.438 -6.394 1.00 92.69 270 PHE A N 1
ATOM 2207 C CA . PHE A 1 270 ? 11.747 10.148 -5.245 1.00 92.69 270 PHE A CA 1
ATOM 2208 C C . PHE A 1 270 ? 12.137 11.014 -4.042 1.00 92.69 270 PHE A C 1
ATOM 2210 O O . PHE A 1 270 ? 13.152 10.779 -3.381 1.00 92.69 270 PHE A O 1
ATOM 2217 N N . GLN A 1 271 ? 11.285 11.989 -3.720 1.00 91.56 271 GLN A N 1
ATOM 2218 C CA . GLN A 1 271 ? 11.501 13.037 -2.715 1.00 91.56 271 GLN A CA 1
ATOM 2219 C C . GLN A 1 271 ? 11.279 12.534 -1.276 1.00 91.56 271 GLN A C 1
ATOM 2221 O O . GLN A 1 271 ? 10.511 13.103 -0.503 1.00 91.56 271 GLN A O 1
ATOM 2226 N N . TYR A 1 272 ? 11.922 11.428 -0.903 1.00 92.81 272 TYR A N 1
ATOM 2227 C CA . TYR A 1 272 ? 11.658 10.739 0.357 1.00 92.81 272 TYR A CA 1
ATOM 2228 C C . TYR A 1 272 ? 11.876 11.623 1.597 1.00 92.81 272 TYR A C 1
ATOM 2230 O O . TYR A 1 272 ? 12.946 12.198 1.804 1.00 92.81 272 TYR A O 1
ATOM 2238 N N . LYS A 1 273 ? 10.890 11.608 2.500 1.00 93.31 273 LYS A N 1
ATOM 2239 C CA . LYS A 1 273 ? 10.998 12.095 3.883 1.00 93.31 273 LYS A CA 1
ATOM 2240 C C . LYS A 1 273 ? 10.548 10.996 4.835 1.00 93.31 273 LYS A C 1
ATOM 2242 O O . LYS A 1 273 ? 9.648 10.233 4.508 1.00 93.31 273 LYS A O 1
ATOM 2247 N N . SER A 1 274 ? 11.160 10.905 6.014 1.00 90.81 274 SER A N 1
ATOM 2248 C CA . SER A 1 274 ? 10.850 9.845 6.986 1.00 90.81 274 SER A CA 1
ATOM 2249 C C . SER A 1 274 ? 9.480 9.993 7.645 1.00 90.81 274 SER A C 1
ATOM 2251 O O . SER A 1 274 ? 8.860 8.984 7.973 1.00 90.81 274 SER A O 1
ATOM 2253 N N . GLN A 1 275 ? 9.008 11.226 7.831 1.00 93.25 275 GLN A N 1
ATOM 2254 C CA . GLN A 1 275 ? 7.675 11.500 8.350 1.00 93.25 275 GLN A CA 1
ATOM 2255 C C . GLN A 1 275 ? 6.630 11.285 7.245 1.00 93.25 275 GLN A C 1
ATOM 2257 O O . GLN A 1 275 ? 6.752 11.915 6.191 1.00 93.25 275 GLN A O 1
ATOM 2262 N N . PRO A 1 276 ? 5.612 10.432 7.466 1.00 96.25 276 PRO A N 1
ATOM 2263 C CA . PRO A 1 276 ? 4.546 10.248 6.495 1.00 96.25 276 PRO A CA 1
ATOM 2264 C C . PRO A 1 276 ? 3.782 11.538 6.197 1.00 96.25 276 PRO A C 1
ATOM 2266 O O . PRO A 1 276 ? 3.384 12.251 7.116 1.00 96.25 276 PRO A O 1
ATOM 2269 N N . SER A 1 277 ? 3.560 11.821 4.914 1.00 95.75 277 SER A N 1
ATOM 2270 C CA . SER A 1 277 ? 2.719 12.925 4.444 1.00 95.75 277 SER A CA 1
ATOM 2271 C C . SER A 1 277 ? 2.103 12.596 3.085 1.00 95.75 277 SER A C 1
ATOM 2273 O O . SER A 1 277 ? 2.587 11.717 2.367 1.00 95.75 277 SER A O 1
ATOM 2275 N N . TRP A 1 278 ? 1.039 13.308 2.714 1.00 96.62 278 TRP A N 1
ATOM 2276 C CA . TRP A 1 278 ? 0.411 13.122 1.408 1.00 96.62 278 TRP A CA 1
ATOM 2277 C C . TRP A 1 278 ? 1.378 13.398 0.251 1.00 96.62 278 TRP A C 1
ATOM 2279 O O . TRP A 1 278 ? 1.442 12.592 -0.670 1.00 96.62 278 TRP A O 1
ATOM 2289 N N . ASP A 1 279 ? 2.178 14.465 0.319 1.00 95.75 279 ASP A N 1
ATOM 2290 C CA . ASP A 1 279 ? 3.060 14.875 -0.785 1.00 95.75 279 ASP A CA 1
ATOM 2291 C C . ASP A 1 279 ? 4.018 13.755 -1.209 1.00 95.75 279 ASP A C 1
ATOM 2293 O O . ASP A 1 279 ? 4.214 13.491 -2.397 1.00 95.75 279 ASP A O 1
ATOM 2297 N N . ILE A 1 280 ? 4.589 13.049 -0.227 1.00 96.75 280 ILE A N 1
ATOM 2298 C CA . ILE A 1 280 ? 5.520 11.949 -0.490 1.00 96.75 280 ILE A CA 1
ATOM 2299 C C . ILE A 1 280 ? 4.768 10.711 -0.982 1.00 96.75 280 ILE A C 1
ATOM 2301 O O . ILE A 1 280 ? 5.252 10.009 -1.870 1.00 96.75 280 ILE A O 1
ATOM 2305 N N . TYR A 1 281 ? 3.567 10.453 -0.458 1.00 97.69 281 TYR A N 1
ATOM 2306 C CA . TYR A 1 281 ? 2.740 9.348 -0.937 1.00 97.69 281 TYR A CA 1
ATOM 2307 C C . TYR A 1 281 ? 2.258 9.575 -2.380 1.00 97.69 281 TYR A C 1
ATOM 2309 O O . TYR A 1 281 ? 2.316 8.663 -3.199 1.00 97.69 281 TYR A O 1
ATOM 2317 N N . ALA A 1 282 ? 1.878 10.801 -2.740 1.00 95.56 282 ALA A N 1
ATOM 2318 C CA . ALA A 1 282 ? 1.531 11.193 -4.103 1.00 95.56 282 ALA A CA 1
ATOM 2319 C C . ALA A 1 282 ? 2.735 11.093 -5.059 1.00 95.56 282 ALA A C 1
ATOM 2321 O O . ALA A 1 282 ? 2.588 10.641 -6.199 1.00 95.56 282 ALA A O 1
ATOM 2322 N N . ASN A 1 283 ? 3.940 11.440 -4.591 1.00 95.88 283 ASN A N 1
ATOM 2323 C CA . ASN A 1 283 ? 5.180 11.235 -5.342 1.00 95.88 283 ASN A CA 1
ATOM 2324 C C . ASN A 1 283 ? 5.477 9.737 -5.555 1.00 95.88 283 ASN A C 1
ATOM 2326 O O . ASN A 1 283 ? 5.854 9.348 -6.658 1.00 95.88 283 ASN A O 1
ATOM 2330 N N . LEU A 1 284 ? 5.204 8.876 -4.565 1.00 97.62 284 LEU A N 1
ATOM 2331 C CA . LEU A 1 284 ? 5.273 7.418 -4.729 1.00 97.62 284 LEU A CA 1
ATOM 2332 C C . LEU A 1 284 ? 4.229 6.885 -5.725 1.00 97.62 284 LEU A C 1
ATOM 2334 O O . LEU A 1 284 ? 4.551 6.028 -6.543 1.00 97.62 284 LEU A O 1
ATOM 2338 N N . LEU A 1 285 ? 2.992 7.384 -5.694 1.00 96.31 285 LEU A N 1
ATOM 2339 C CA . LEU A 1 285 ? 1.967 7.005 -6.676 1.00 96.31 285 LEU A CA 1
ATOM 2340 C C . LEU A 1 285 ? 2.373 7.425 -8.097 1.00 96.31 285 LEU A C 1
ATOM 2342 O O . LEU A 1 285 ? 2.171 6.670 -9.047 1.00 96.31 285 LEU A O 1
ATOM 2346 N N . SER A 1 286 ? 3.015 8.586 -8.238 1.00 94.38 286 SER A N 1
ATOM 2347 C CA . SER A 1 286 ? 3.604 9.032 -9.508 1.00 94.38 286 SER A CA 1
ATOM 2348 C C . SER A 1 286 ? 4.734 8.106 -9.964 1.00 94.38 286 SER A C 1
ATOM 2350 O O . SER A 1 286 ? 4.803 7.758 -11.142 1.00 94.38 286 SER A O 1
ATOM 2352 N N . PHE A 1 287 ? 5.575 7.637 -9.035 1.00 95.50 287 PHE A N 1
ATOM 2353 C CA . PHE A 1 287 ? 6.601 6.637 -9.334 1.00 95.50 287 PHE A CA 1
ATOM 2354 C C . PHE A 1 287 ? 5.980 5.313 -9.806 1.00 95.50 287 PHE A C 1
ATOM 2356 O O . PHE A 1 287 ? 6.391 4.760 -10.824 1.00 95.50 287 PHE A O 1
ATOM 2363 N N . ALA A 1 288 ? 4.934 4.833 -9.130 1.00 95.38 288 ALA A N 1
ATOM 2364 C CA . ALA A 1 288 ? 4.200 3.633 -9.528 1.00 95.38 288 ALA A CA 1
ATOM 2365 C C . ALA A 1 288 ? 3.573 3.764 -10.926 1.00 95.38 288 ALA A C 1
ATOM 2367 O O . ALA A 1 288 ? 3.625 2.822 -11.719 1.00 95.38 288 ALA A O 1
ATOM 2368 N N . ALA A 1 289 ? 3.028 4.938 -11.258 1.00 92.06 289 ALA A N 1
ATOM 2369 C CA . ALA A 1 289 ? 2.502 5.229 -12.587 1.00 92.06 289 ALA A CA 1
ATOM 2370 C C . ALA A 1 289 ? 3.603 5.219 -13.662 1.00 92.06 289 ALA A C 1
ATOM 2372 O O . ALA A 1 289 ? 3.396 4.643 -14.731 1.00 92.06 289 ALA A O 1
ATOM 2373 N N . ALA A 1 290 ? 4.781 5.780 -13.367 1.00 90.44 290 ALA A N 1
ATOM 2374 C CA . ALA A 1 290 ? 5.933 5.740 -14.267 1.00 90.44 290 ALA A CA 1
ATOM 2375 C C . ALA A 1 290 ? 6.402 4.298 -14.525 1.00 90.44 290 ALA A C 1
ATOM 2377 O O . ALA A 1 290 ? 6.604 3.919 -15.675 1.00 90.44 290 ALA A O 1
ATOM 2378 N N . VAL A 1 291 ? 6.486 3.464 -13.481 1.00 93.19 291 VAL A N 1
ATOM 2379 C CA . VAL A 1 291 ? 6.799 2.029 -13.620 1.00 93.19 291 VAL A CA 1
ATOM 2380 C C . VAL A 1 291 ? 5.739 1.304 -14.454 1.00 93.19 291 VAL A C 1
ATOM 2382 O O . VAL A 1 291 ? 6.080 0.527 -15.339 1.00 93.19 291 VAL A O 1
ATOM 2385 N N . ARG A 1 292 ? 4.445 1.566 -14.228 1.00 92.69 292 ARG A N 1
ATOM 2386 C CA . ARG A 1 292 ? 3.364 0.966 -15.030 1.00 92.69 292 ARG A CA 1
ATOM 2387 C C . ARG A 1 292 ? 3.477 1.343 -16.509 1.00 92.69 292 ARG A C 1
ATOM 2389 O O . ARG A 1 292 ? 3.267 0.489 -17.364 1.00 92.69 292 ARG A O 1
ATOM 2396 N N . GLN A 1 293 ? 3.801 2.601 -16.805 1.00 88.31 293 GLN A N 1
ATOM 2397 C CA . GLN A 1 293 ? 4.011 3.075 -18.172 1.00 88.31 293 GLN A CA 1
ATOM 2398 C C . GLN A 1 293 ? 5.234 2.413 -18.824 1.00 88.31 293 GLN A C 1
ATOM 2400 O O . GLN A 1 293 ? 5.187 2.064 -20.002 1.00 88.31 293 GLN A O 1
ATOM 2405 N N . ASP A 1 294 ? 6.306 2.210 -18.058 1.00 88.12 294 ASP A N 1
ATOM 2406 C CA . ASP A 1 294 ? 7.518 1.516 -18.503 1.00 88.12 294 ASP A CA 1
ATOM 2407 C C . ASP A 1 294 ? 7.223 0.083 -18.953 1.00 88.12 294 ASP A C 1
ATOM 2409 O O . ASP A 1 294 ? 7.655 -0.358 -20.017 1.00 88.12 294 ASP A O 1
ATOM 2413 N N . LEU A 1 295 ? 6.402 -0.609 -18.164 1.00 90.31 295 LEU A N 1
ATOM 2414 C CA . LEU A 1 295 ? 6.037 -2.012 -18.332 1.00 90.31 295 LEU A CA 1
ATOM 2415 C C . LEU A 1 295 ? 4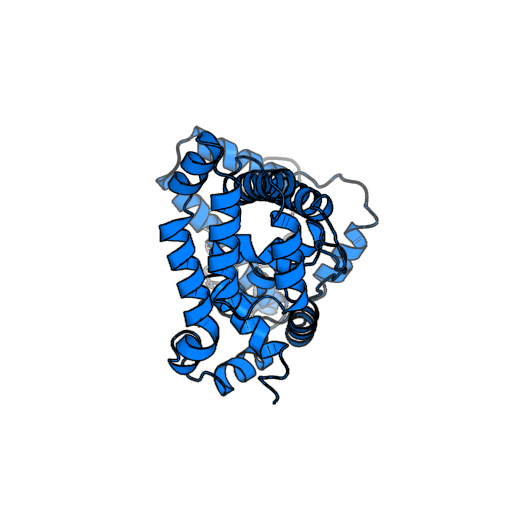.816 -2.223 -19.244 1.00 90.31 295 LEU A C 1
ATOM 2417 O O . LEU A 1 295 ? 4.141 -3.240 -19.138 1.00 90.31 295 LEU A O 1
ATOM 2421 N N . HIS A 1 296 ? 4.497 -1.280 -20.133 1.00 85.56 296 HIS A N 1
ATOM 2422 C CA . HIS A 1 296 ? 3.307 -1.343 -20.995 1.00 85.56 296 HIS A CA 1
ATOM 2423 C C . HIS A 1 296 ? 3.184 -2.628 -21.839 1.00 85.56 296 HIS A C 1
ATOM 2425 O O . HIS A 1 296 ? 2.071 -3.041 -22.158 1.00 85.56 296 HIS A O 1
ATOM 2431 N N . ASP A 1 297 ? 4.300 -3.260 -22.202 1.00 85.62 297 ASP A N 1
ATOM 2432 C CA . ASP A 1 297 ? 4.355 -4.501 -22.982 1.00 85.62 297 ASP A CA 1
ATOM 2433 C C . ASP A 1 297 ? 4.369 -5.776 -22.117 1.00 85.62 297 ASP A C 1
ATOM 2435 O O . ASP A 1 297 ? 4.237 -6.886 -22.628 1.00 85.62 297 ASP A O 1
ATOM 2439 N N . MET A 1 298 ? 4.483 -5.622 -20.799 1.00 90.81 298 MET A N 1
ATOM 2440 C CA . MET A 1 298 ? 4.300 -6.663 -19.791 1.00 90.81 298 MET A CA 1
ATOM 2441 C C . MET A 1 298 ? 3.465 -6.069 -18.645 1.00 90.81 298 MET A C 1
ATOM 2443 O O . MET A 1 298 ? 4.001 -5.795 -17.566 1.00 90.81 298 MET A O 1
ATOM 2447 N N . PRO A 1 299 ? 2.171 -5.793 -18.884 1.00 89.50 299 PRO A N 1
ATOM 2448 C CA . PRO A 1 299 ? 1.395 -4.922 -18.016 1.00 89.50 299 PRO A CA 1
ATOM 2449 C C . PRO A 1 299 ? 1.224 -5.536 -16.618 1.00 89.50 299 PRO A C 1
ATOM 2451 O O . PRO A 1 299 ? 0.773 -6.681 -16.506 1.00 89.50 299 PRO A O 1
ATOM 2454 N N . PRO A 1 300 ? 1.548 -4.796 -15.541 1.00 95.25 300 PRO A N 1
ATOM 2455 C CA . PRO A 1 300 ? 1.221 -5.222 -14.187 1.00 95.25 300 PRO A CA 1
ATOM 2456 C C . PRO A 1 300 ? -0.299 -5.214 -13.991 1.00 95.25 300 PRO A C 1
ATOM 2458 O O . PRO A 1 300 ? -0.989 -4.319 -14.486 1.00 95.25 300 PRO A O 1
ATOM 2461 N N . ARG A 1 301 ? -0.819 -6.183 -13.233 1.00 96.69 301 ARG A N 1
ATOM 2462 C CA . ARG A 1 301 ? -2.254 -6.290 -12.920 1.00 96.69 301 ARG A CA 1
ATOM 2463 C C . ARG A 1 301 ? -2.717 -5.148 -12.020 1.00 96.69 301 ARG A C 1
ATOM 2465 O O . ARG A 1 301 ? -3.709 -4.496 -12.309 1.00 96.69 301 ARG A O 1
ATOM 2472 N N . ASP A 1 302 ? -1.953 -4.880 -10.968 1.00 97.50 302 ASP A N 1
ATOM 2473 C CA . ASP A 1 302 ? -2.326 -4.007 -9.854 1.00 97.50 302 ASP A CA 1
ATOM 2474 C C . ASP A 1 302 ? -1.069 -3.405 -9.185 1.00 97.50 302 ASP A C 1
ATOM 2476 O O . ASP A 1 302 ? 0.058 -3.530 -9.682 1.00 97.50 302 ASP A O 1
ATOM 2480 N N . MET A 1 303 ? -1.234 -2.725 -8.047 1.00 97.94 303 MET A N 1
ATOM 2481 C CA . MET A 1 303 ? -0.107 -2.206 -7.267 1.00 97.94 303 MET A CA 1
ATOM 2482 C C . MET A 1 303 ? 0.717 -3.307 -6.593 1.00 97.94 303 MET A C 1
ATOM 2484 O O . MET A 1 303 ? 1.852 -3.028 -6.215 1.00 97.94 303 MET A O 1
ATOM 2488 N N . ILE A 1 304 ? 0.214 -4.542 -6.454 1.00 98.19 304 ILE A N 1
ATOM 2489 C CA . ILE A 1 304 ? 1.004 -5.667 -5.927 1.00 98.19 304 ILE A CA 1
ATOM 2490 C C . ILE A 1 304 ? 2.111 -6.029 -6.917 1.00 98.19 304 ILE A C 1
ATOM 2492 O O . ILE A 1 304 ? 3.266 -6.190 -6.508 1.00 98.19 304 ILE A O 1
ATOM 2496 N N . ASP A 1 305 ? 1.788 -6.097 -8.209 1.00 98.38 305 ASP A N 1
ATOM 2497 C CA . ASP A 1 305 ? 2.781 -6.334 -9.260 1.00 98.38 305 ASP A CA 1
ATOM 2498 C C . ASP A 1 305 ? 3.823 -5.204 -9.301 1.00 98.38 305 ASP A C 1
ATOM 2500 O O . ASP A 1 305 ? 5.027 -5.468 -9.293 1.00 98.38 305 ASP A O 1
ATOM 2504 N N . ILE A 1 306 ? 3.379 -3.944 -9.239 1.00 98.06 306 ILE A N 1
ATOM 2505 C CA . ILE A 1 306 ? 4.274 -2.773 -9.257 1.00 98.06 306 ILE A CA 1
ATOM 2506 C C . ILE A 1 306 ? 5.173 -2.729 -8.018 1.00 98.06 306 ILE A C 1
ATOM 2508 O O . ILE A 1 306 ? 6.383 -2.534 -8.136 1.00 98.06 306 ILE A O 1
ATOM 2512 N N . GLN A 1 307 ? 4.607 -2.932 -6.829 1.00 98.12 307 GLN A N 1
ATOM 2513 C CA . GLN A 1 307 ? 5.369 -2.935 -5.584 1.00 98.12 307 GLN A CA 1
ATOM 2514 C C . GLN A 1 307 ? 6.403 -4.061 -5.576 1.00 98.12 307 GLN A C 1
ATOM 2516 O O . GLN A 1 307 ? 7.533 -3.838 -5.148 1.00 98.12 307 GLN A O 1
ATOM 2521 N N . SER A 1 308 ? 6.050 -5.242 -6.086 1.00 97.81 308 SER A N 1
ATOM 2522 C CA . SER A 1 308 ? 6.976 -6.374 -6.175 1.00 97.81 308 SER A CA 1
ATOM 2523 C C . SER A 1 308 ? 8.068 -6.134 -7.220 1.00 97.81 308 SER A C 1
ATOM 2525 O O . SER A 1 308 ? 9.222 -6.484 -6.999 1.00 97.81 308 SER A O 1
ATOM 2527 N N . TYR A 1 309 ? 7.747 -5.474 -8.335 1.00 97.62 309 TYR A N 1
ATOM 2528 C CA . TYR A 1 309 ? 8.759 -5.045 -9.299 1.00 97.62 309 TYR A CA 1
ATOM 2529 C C . TYR A 1 309 ? 9.765 -4.080 -8.659 1.00 97.62 309 TYR A C 1
ATOM 2531 O O . TYR A 1 309 ? 10.970 -4.284 -8.795 1.00 97.62 309 TYR A O 1
ATOM 2539 N N . MET A 1 310 ? 9.287 -3.074 -7.914 1.00 96.81 310 MET A N 1
ATOM 2540 C CA . MET A 1 310 ? 10.143 -2.162 -7.142 1.00 96.81 310 MET A CA 1
ATOM 2541 C C . MET A 1 310 ? 10.952 -2.908 -6.072 1.00 96.81 310 MET A C 1
ATOM 2543 O O . MET A 1 310 ? 12.120 -2.588 -5.863 1.00 96.81 310 MET A O 1
ATOM 2547 N N . TRP A 1 311 ? 10.358 -3.917 -5.423 1.00 96.88 311 TRP A N 1
ATOM 2548 C CA . TRP A 1 311 ? 11.030 -4.757 -4.430 1.00 96.88 311 TRP A CA 1
ATOM 2549 C C . TRP A 1 311 ? 12.279 -5.425 -5.005 1.00 96.88 311 TRP A C 1
ATOM 2551 O O . TRP A 1 311 ? 13.359 -5.271 -4.448 1.00 96.88 311 TRP A O 1
ATOM 2561 N N . VAL A 1 312 ? 12.156 -6.061 -6.172 1.00 96.69 312 VAL A N 1
ATOM 2562 C CA . VAL A 1 312 ? 13.278 -6.712 -6.870 1.00 96.69 312 VAL A CA 1
ATOM 2563 C C . VAL A 1 312 ? 14.392 -5.725 -7.222 1.00 96.69 312 VAL A C 1
ATOM 2565 O O . VAL A 1 312 ? 15.565 -6.089 -7.228 1.00 96.69 312 VAL A O 1
ATOM 2568 N N . GLN A 1 313 ? 14.063 -4.460 -7.502 1.00 95.56 313 GLN A N 1
ATOM 2569 C CA . GLN A 1 313 ? 15.095 -3.467 -7.804 1.00 95.56 313 GLN A CA 1
ATOM 2570 C C . GLN A 1 313 ? 15.909 -3.089 -6.567 1.00 95.56 313 GLN A C 1
ATOM 2572 O O . GLN A 1 313 ? 17.125 -2.956 -6.677 1.00 95.56 313 GLN A O 1
ATOM 2577 N N . GLY A 1 314 ? 15.250 -2.916 -5.417 1.00 92.00 314 GLY A N 1
ATOM 2578 C CA . GLY A 1 314 ? 15.868 -2.319 -4.233 1.00 92.00 314 GLY A CA 1
ATOM 2579 C C . GLY A 1 314 ? 16.139 -3.244 -3.048 1.00 92.00 314 GLY A C 1
ATOM 2580 O O . GLY A 1 314 ? 16.610 -2.745 -2.031 1.00 92.00 314 GLY A O 1
ATOM 2581 N N . SER A 1 315 ? 15.780 -4.526 -3.130 1.00 92.00 315 SER A N 1
ATOM 2582 C CA . SER A 1 315 ? 16.032 -5.524 -2.085 1.00 92.00 315 SER A CA 1
ATOM 2583 C C . SER A 1 315 ? 17.343 -6.265 -2.339 1.00 92.00 315 SER A C 1
ATOM 2585 O O . SER A 1 315 ? 17.613 -6.678 -3.469 1.00 92.00 315 SER A O 1
ATOM 2587 N N . ASP A 1 316 ? 18.098 -6.499 -1.268 1.00 88.56 316 ASP A N 1
ATOM 2588 C CA . ASP A 1 316 ? 19.343 -7.281 -1.277 1.00 88.56 316 ASP A CA 1
ATOM 2589 C C . ASP A 1 316 ? 19.076 -8.787 -1.510 1.00 88.56 316 ASP A C 1
ATOM 2591 O O . ASP A 1 316 ? 19.968 -9.555 -1.839 1.00 88.56 316 ASP A O 1
ATOM 2595 N N . GLU A 1 317 ? 17.816 -9.234 -1.423 1.00 88.50 317 GLU A N 1
ATOM 2596 C CA . GLU A 1 317 ? 17.407 -10.602 -1.797 1.00 88.50 317 GLU A CA 1
ATOM 2597 C C . GLU A 1 317 ? 17.604 -10.896 -3.299 1.00 88.50 317 GLU A C 1
ATOM 2599 O O . GLU A 1 317 ? 17.584 -12.053 -3.722 1.00 88.50 317 GLU A O 1
ATOM 2604 N N . TYR A 1 318 ? 17.773 -9.845 -4.106 1.00 87.75 318 TYR A N 1
ATOM 2605 C CA . TYR A 1 318 ? 17.887 -9.896 -5.560 1.00 87.75 318 TYR A CA 1
ATOM 2606 C C . TYR A 1 318 ? 19.159 -9.168 -6.025 1.00 87.75 318 TYR A C 1
ATOM 2608 O O . TYR A 1 318 ? 19.095 -8.228 -6.824 1.00 87.75 318 TYR A O 1
ATOM 2616 N N . GLU A 1 319 ? 20.316 -9.570 -5.501 1.00 76.62 319 GLU A N 1
ATOM 2617 C CA . GLU A 1 319 ? 21.628 -9.062 -5.928 1.00 76.62 319 GLU A CA 1
ATOM 2618 C C . GLU A 1 319 ? 22.002 -9.521 -7.351 1.00 76.62 319 GLU A C 1
ATOM 2620 O O . GLU A 1 319 ? 21.627 -10.609 -7.797 1.00 76.62 319 GLU A O 1
ATOM 2625 N N . GLU A 1 320 ? 22.694 -8.649 -8.094 1.00 59.12 320 GLU A N 1
ATOM 2626 C CA . GLU A 1 320 ? 23.128 -8.902 -9.480 1.00 59.12 320 GLU A CA 1
ATOM 2627 C C . GLU A 1 320 ? 24.352 -9.817 -9.574 1.00 59.12 320 GLU A C 1
ATOM 2629 O O . GLU A 1 320 ? 25.294 -9.658 -8.775 1.00 59.12 320 GLU A O 1
#